Protein AF-A0A933VMI2-F1 (afdb_monomer)

pLDDT: mean 93.74, std 6.35, range [40.34, 98.75]

Radius of gyration: 18.26 Å; Cα contacts (8 Å, |Δi|>4): 506; chains: 1; bounding box: 46×48×47 Å

Foldseek 3Di:
DPPPDAACPPPDDDDALLFFFDDDQFRWDWDADPVVQKIKIFTAFPDDDRPDDDTDGDHWAMDGNPDPQAQIISWQQRGGPPAAAAELVCLVVLADDAAFEKEFQAALQAAFPPGPGGEHAVVNVVHDSPPGHTAFWFKAFQDDPVRLVPFPDDSSLSNVNVNRHPHTYGHTHHDDPGMDTHHDDQSVAVSVVGGRSVQVSLVVVVFDDDDPGGDDDNPPRDPCVPGMDTDPSCVNVVVD

Solvent-accessible surface area (backbone atoms only — not comparable to full-atom values): 13184 Å² total; per-residue (Å²): 128,83,92,70,80,53,80,55,68,91,63,89,75,92,71,64,63,54,63,62,53,45,78,72,91,55,13,39,36,72,47,76,39,77,90,81,43,37,32,37,22,33,20,40,50,76,43,75,52,71,88,59,75,78,70,41,56,76,43,25,19,47,23,44,76,88,56,91,29,50,71,12,39,41,37,32,11,15,39,27,78,71,46,31,45,45,50,45,70,32,41,74,68,40,49,49,97,52,40,33,24,24,31,25,53,40,21,35,63,39,58,36,54,84,23,79,34,47,52,49,29,20,58,82,72,77,39,79,31,87,85,36,58,33,19,16,37,38,35,30,36,72,56,54,74,68,57,57,67,67,51,96,62,58,58,43,58,44,14,53,54,48,15,26,36,75,58,12,26,31,32,35,39,47,40,73,92,54,66,47,70,46,55,64,61,48,54,80,25,47,44,74,79,36,77,30,55,53,57,53,47,32,55,74,71,66,39,54,71,54,95,95,43,68,50,81,81,70,78,65,97,56,64,56,89,80,30,54,43,77,53,63,60,42,57,71,61,69,78,98

Nearest PDB structures (foldseek):
  8gla-assembly1_A  TM=4.640E-01  e=7.660E+00  Homo sapiens
  2io4-assembly1_B  TM=4.007E-01  e=7.660E+00  Saccharolobus solfataricus P2
  6e8d-assembly2_B  TM=3.414E-01  e=7.660E+00  Bacillus subtilis
  9fi8-assembly1_HK  TM=3.112E-01  e=9.235E+00  Toxoplasma gondii

Sequence (240 aa):
MPWGRCEIEGLKVRIPSAARAAGAGDNHLTVVDQASGWEYDLWAVQDKPPGGGSLRFAWGGRTRIDGDGLGSGATAAGFGGLAGIIRAPELAAGRIEHALFLVAPCDSGRRVHPASGSGRPCSALGLPADDAPPMGARLQLDLSHAELAALDVPQWKRAILTAMAKYGMYLGDTGGETWGVQAESGLTYTSFGVEDQLAAFARWAGAPAWEDHYVLGLRDGVDWARRLRVVDPCVTAGTC

Structure (mmCIF, N/CA/C/O backbone):
data_AF-A0A933VMI2-F1
#
_entry.id   AF-A0A933VMI2-F1
#
loop_
_atom_site.group_PDB
_atom_site.id
_atom_site.type_symbol
_atom_site.label_atom_id
_atom_site.label_alt_id
_atom_site.label_comp_id
_atom_site.label_asym_id
_atom_site.label_entity_id
_atom_site.label_seq_id
_atom_site.pdbx_PDB_ins_code
_atom_site.Cartn_x
_atom_site.Cartn_y
_atom_site.Cartn_z
_atom_site.occupancy
_atom_site.B_iso_or_equiv
_atom_site.auth_seq_id
_atom_site.auth_comp_id
_atom_site.auth_asym_id
_atom_site.auth_atom_id
_atom_site.pdbx_PDB_model_num
ATOM 1 N N . MET A 1 1 ? 5.154 22.901 11.002 1.00 40.34 1 MET A N 1
ATOM 2 C CA . MET A 1 1 ? 3.875 23.648 10.959 1.00 40.34 1 MET A CA 1
ATOM 3 C C . MET A 1 1 ? 2.800 22.742 11.540 1.00 40.34 1 MET A C 1
ATOM 5 O O . MET A 1 1 ? 2.938 21.540 11.343 1.00 40.34 1 MET A O 1
ATOM 9 N N . PRO A 1 2 ? 1.787 23.235 12.274 1.00 58.72 2 PRO A N 1
ATOM 10 C CA . PRO A 1 2 ? 0.673 22.377 12.661 1.00 58.72 2 PRO A CA 1
ATOM 11 C C . PRO A 1 2 ? -0.040 21.933 11.380 1.00 58.72 2 PRO A C 1
ATOM 13 O O . PRO A 1 2 ? -0.295 22.767 10.515 1.00 58.72 2 PRO A O 1
ATOM 16 N N . TRP A 1 3 ? -0.351 20.646 11.258 1.00 65.19 3 TRP A N 1
ATOM 17 C CA . TRP A 1 3 ? -0.957 20.018 10.075 1.00 65.19 3 TRP A CA 1
ATOM 18 C C . TRP A 1 3 ? -2.408 20.473 9.801 1.00 65.19 3 TRP A C 1
ATOM 20 O O . TRP A 1 3 ? -3.082 19.943 8.926 1.00 65.19 3 TRP A O 1
ATOM 30 N N . GLY A 1 4 ? -2.889 21.495 10.514 1.00 77.88 4 GLY A N 1
ATOM 31 C CA . GLY A 1 4 ? -4.270 21.961 10.488 1.00 77.88 4 GLY A CA 1
ATOM 32 C C . GLY A 1 4 ? -5.161 21.155 11.429 1.00 77.88 4 GLY A C 1
ATOM 33 O O . GLY A 1 4 ? -4.683 20.513 12.363 1.00 77.88 4 GLY A O 1
ATOM 34 N N . ARG A 1 5 ? -6.471 21.208 11.182 1.00 84.12 5 ARG A N 1
ATOM 35 C CA . ARG A 1 5 ? -7.456 20.347 11.843 1.00 84.12 5 ARG A CA 1
ATOM 36 C C . ARG A 1 5 ? -7.561 19.037 11.064 1.00 84.12 5 ARG A C 1
ATOM 38 O O . ARG A 1 5 ? -7.702 19.081 9.844 1.00 84.12 5 ARG A O 1
ATOM 45 N N . CYS A 1 6 ? -7.528 17.902 11.755 1.00 90.25 6 CYS A N 1
ATOM 46 C CA . CYS A 1 6 ? -7.726 16.605 11.115 1.00 90.25 6 CYS A CA 1
ATOM 47 C C . CYS A 1 6 ? -9.170 16.494 10.589 1.00 90.25 6 CYS A C 1
ATOM 49 O O . CYS A 1 6 ? -10.122 16.834 11.294 1.00 90.25 6 CYS A O 1
ATOM 51 N N . GLU A 1 7 ? -9.340 16.020 9.350 1.00 91.50 7 GLU A N 1
ATOM 52 C CA . GLU A 1 7 ? -10.640 15.944 8.658 1.00 91.50 7 GLU A CA 1
ATOM 53 C C . GLU A 1 7 ? -11.690 15.162 9.463 1.00 91.50 7 GLU A C 1
ATOM 55 O O . GLU A 1 7 ? -12.865 15.529 9.510 1.00 91.50 7 GLU A O 1
ATOM 60 N N . ILE A 1 8 ? -11.250 14.095 10.131 1.00 94.19 8 ILE A N 1
ATOM 61 C CA . ILE A 1 8 ? -12.119 13.182 10.874 1.00 94.19 8 ILE A CA 1
ATOM 62 C C . ILE A 1 8 ? -12.243 13.544 12.364 1.00 94.19 8 ILE A C 1
ATOM 64 O O . ILE A 1 8 ? -12.916 12.842 13.123 1.00 94.19 8 ILE A O 1
ATOM 68 N N . GLU A 1 9 ? -11.645 14.656 12.802 1.00 93.62 9 GLU A N 1
ATOM 69 C CA . GLU A 1 9 ? -11.716 15.114 14.189 1.00 93.62 9 GLU A CA 1
ATOM 70 C C . GLU A 1 9 ? -13.141 15.535 14.580 1.00 93.62 9 GLU A C 1
ATOM 72 O O . GLU A 1 9 ? -13.742 16.446 14.000 1.00 93.62 9 GLU A O 1
ATOM 77 N N . GLY A 1 10 ? -13.667 14.900 15.631 1.00 93.62 10 GLY A N 1
ATOM 78 C CA . GLY A 1 10 ? -15.015 15.142 16.151 1.00 93.62 10 GLY A CA 1
ATOM 79 C C . GLY A 1 10 ? -16.109 14.307 15.478 1.00 93.62 10 GLY A C 1
ATOM 80 O O . GLY A 1 10 ? -17.271 14.400 15.879 1.00 93.62 10 GLY A O 1
ATOM 81 N N . LEU A 1 11 ? -15.766 13.471 14.492 1.00 95.06 11 LEU A N 1
ATOM 82 C CA . LEU A 1 11 ? -16.713 12.519 13.917 1.00 95.06 11 LEU A CA 1
ATOM 83 C C . LEU A 1 11 ? -17.023 11.380 14.895 1.00 95.06 11 LEU A C 1
ATOM 85 O O . LEU A 1 11 ? -16.196 10.969 15.709 1.00 95.06 11 LEU A O 1
ATOM 89 N N . LYS A 1 12 ? -18.232 10.828 14.772 1.00 94.19 12 LYS A N 1
ATOM 90 C CA . LYS A 1 12 ? -18.612 9.572 15.422 1.00 94.19 12 LYS A CA 1
ATOM 91 C C . LYS A 1 12 ? -18.480 8.444 14.409 1.00 94.19 12 LYS A C 1
ATOM 93 O O . LYS A 1 12 ? -19.175 8.454 13.397 1.00 94.19 12 LYS A O 1
ATOM 98 N N . VAL A 1 13 ? -17.617 7.477 14.701 1.00 93.06 13 VAL A N 1
ATOM 99 C CA . VAL A 1 13 ? -17.353 6.316 13.840 1.00 93.06 13 VAL A CA 1
ATOM 100 C C . VAL A 1 13 ? -17.706 5.041 14.597 1.00 93.06 13 VAL A C 1
ATOM 102 O O . VAL A 1 13 ? -17.431 4.917 15.792 1.00 93.06 13 VAL A O 1
ATOM 105 N N . ARG A 1 14 ? -18.338 4.085 13.911 1.00 92.38 14 ARG A N 1
ATOM 106 C CA . ARG A 1 14 ? -18.664 2.774 14.481 1.00 92.38 14 ARG A CA 1
ATOM 107 C C . ARG A 1 14 ? -17.469 1.848 14.312 1.00 92.38 14 ARG A C 1
ATOM 109 O O . ARG A 1 14 ? -17.269 1.285 13.245 1.00 92.38 14 ARG A O 1
ATOM 116 N N . ILE A 1 15 ? -16.686 1.701 15.375 1.00 93.56 15 ILE A N 1
ATOM 117 C CA . ILE A 1 15 ? -15.513 0.826 15.388 1.00 93.56 15 ILE A CA 1
ATOM 118 C C . ILE A 1 15 ? -15.820 -0.392 16.263 1.00 93.56 15 ILE A C 1
ATOM 120 O O . ILE A 1 15 ? -16.188 -0.212 17.427 1.00 93.56 15 ILE A O 1
ATOM 124 N N . PRO A 1 16 ? -15.653 -1.628 15.762 1.00 92.44 16 PRO A N 1
ATOM 125 C CA . PRO A 1 16 ? -15.796 -2.812 16.595 1.00 92.44 16 PRO A CA 1
ATOM 126 C C . PRO A 1 16 ? -14.865 -2.771 17.819 1.00 92.44 16 PRO A C 1
ATOM 128 O O . PRO A 1 16 ? -13.683 -2.426 17.720 1.00 92.44 16 PRO A O 1
ATOM 131 N N . SER A 1 17 ? -15.373 -3.167 18.991 1.00 93.00 17 SER A N 1
ATOM 132 C CA . SER A 1 17 ? -14.579 -3.205 20.234 1.00 93.00 17 SER A CA 1
ATOM 133 C C . SER A 1 17 ? -13.318 -4.062 20.092 1.00 93.00 17 SER A C 1
ATOM 135 O O . SER A 1 17 ? -12.261 -3.693 20.609 1.00 93.00 17 SER A O 1
ATOM 137 N N . ALA A 1 18 ? -13.439 -5.162 19.349 1.00 94.19 18 ALA A N 1
ATOM 138 C CA . ALA A 1 18 ? -12.382 -6.126 19.087 1.00 94.19 18 ALA A CA 1
ATOM 139 C C . ALA A 1 18 ? -11.266 -5.581 18.184 1.00 94.19 18 ALA A C 1
ATOM 141 O O . ALA A 1 18 ? -10.126 -5.985 18.370 1.00 94.19 18 ALA A O 1
ATOM 142 N N . ALA A 1 19 ? -11.558 -4.616 17.298 1.00 94.12 19 ALA A N 1
ATOM 143 C CA . ALA A 1 19 ? -10.565 -4.046 16.388 1.00 94.12 19 ALA A CA 1
ATOM 144 C C . ALA A 1 19 ? -9.322 -3.565 17.155 1.00 94.12 19 ALA A C 1
ATOM 146 O O . ALA A 1 19 ? -9.420 -3.055 18.281 1.00 94.12 19 ALA A O 1
ATOM 147 N N . ARG A 1 20 ? -8.149 -3.712 16.549 1.00 93.75 20 ARG A N 1
ATOM 148 C CA . ARG A 1 20 ? -6.865 -3.294 17.116 1.00 93.75 20 ARG A CA 1
ATOM 149 C C . ARG A 1 20 ? -6.099 -2.505 16.070 1.00 93.75 20 ARG A C 1
ATOM 151 O O . ARG A 1 20 ? -6.127 -2.868 14.900 1.00 93.75 20 ARG A O 1
ATOM 158 N N . ALA A 1 21 ? -5.447 -1.434 16.511 1.00 94.19 21 ALA A N 1
ATOM 159 C CA . ALA A 1 21 ? -4.436 -0.785 15.696 1.00 94.19 21 ALA A CA 1
ATOM 160 C C . ALA A 1 21 ? -3.261 -1.751 15.479 1.00 94.19 21 ALA A C 1
ATOM 162 O O . ALA A 1 21 ? -3.033 -2.639 16.307 1.00 94.19 21 ALA A O 1
ATOM 163 N N . ALA A 1 22 ? -2.551 -1.579 14.368 1.00 89.69 22 ALA A N 1
ATOM 164 C CA . ALA A 1 22 ? -1.333 -2.306 14.058 1.00 89.69 22 ALA A CA 1
ATOM 165 C C . ALA A 1 22 ? -0.338 -2.223 15.223 1.00 89.69 22 ALA A C 1
ATOM 167 O O . ALA A 1 22 ? -0.269 -1.213 15.919 1.00 89.69 22 ALA A O 1
ATOM 168 N N . GLY A 1 23 ? 0.423 -3.295 15.439 1.00 77.25 23 GLY A N 1
ATOM 169 C CA . GLY A 1 23 ? 1.548 -3.265 16.370 1.00 77.25 23 GLY A CA 1
ATOM 170 C C . GLY A 1 23 ? 2.714 -2.429 15.829 1.00 77.25 23 GLY A C 1
ATOM 171 O O . GLY A 1 23 ? 2.692 -1.981 14.684 1.00 77.25 23 GLY A O 1
ATOM 172 N N . ALA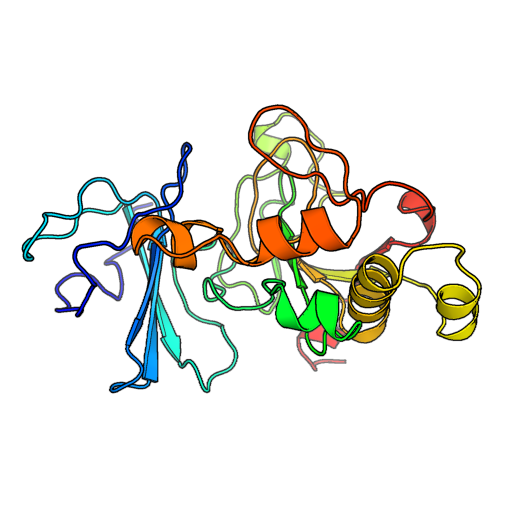 A 1 24 ? 3.760 -2.280 16.645 1.00 66.56 24 ALA A N 1
ATOM 173 C CA . ALA A 1 24 ? 4.918 -1.419 16.377 1.00 66.56 24 ALA A CA 1
ATOM 174 C C . ALA A 1 24 ? 4.568 0.087 16.295 1.00 66.56 24 ALA A C 1
ATOM 176 O O . ALA A 1 24 ? 3.462 0.506 16.622 1.00 66.56 24 ALA A O 1
ATOM 177 N N . GLY A 1 25 ? 5.557 0.930 15.983 1.00 69.81 25 GLY A N 1
ATOM 178 C CA . GLY A 1 25 ? 5.519 2.375 16.256 1.00 69.81 25 GLY A CA 1
ATOM 179 C C . GLY A 1 25 ? 4.356 3.163 15.634 1.00 69.81 25 GLY A C 1
ATOM 180 O O . GLY A 1 25 ? 3.872 4.100 16.270 1.00 69.81 25 GLY A O 1
ATOM 181 N N . ASP A 1 26 ? 3.867 2.778 14.452 1.00 84.00 26 ASP A N 1
ATOM 182 C CA . ASP A 1 26 ? 2.931 3.618 13.685 1.00 84.00 26 ASP A CA 1
ATOM 183 C C . ASP A 1 26 ? 1.457 3.435 14.056 1.00 84.00 26 ASP A C 1
ATOM 185 O O . ASP A 1 26 ? 0.645 4.300 13.737 1.00 8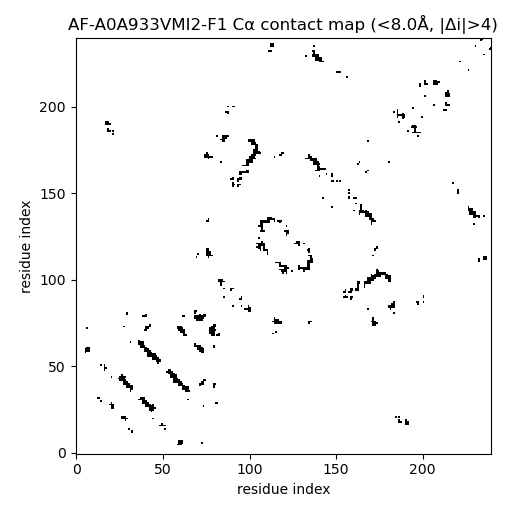4.00 26 ASP A O 1
ATOM 189 N N . ASN A 1 27 ? 1.095 2.350 14.754 1.00 93.19 27 ASN A N 1
ATOM 190 C CA . ASN A 1 27 ? -0.252 2.096 15.285 1.00 93.19 27 ASN A CA 1
ATOM 191 C C . ASN A 1 27 ? -1.399 2.480 14.327 1.00 93.19 27 ASN A C 1
ATOM 193 O O . ASN A 1 27 ? -2.359 3.149 14.725 1.00 93.19 27 ASN A O 1
ATOM 197 N N . HIS A 1 28 ? -1.291 2.084 13.056 1.00 94.88 28 HIS A N 1
ATOM 198 C CA . HIS A 1 28 ? -2.325 2.349 12.060 1.00 94.88 28 HIS A CA 1
ATOM 199 C C . HIS A 1 28 ? -3.615 1.591 12.364 1.00 94.88 28 HIS A C 1
ATOM 201 O O . HIS A 1 28 ? -3.582 0.436 12.785 1.00 94.88 28 HIS A O 1
ATOM 207 N N . LEU A 1 29 ? -4.764 2.205 12.097 1.00 96.56 29 LEU A N 1
ATOM 208 C CA . LEU A 1 29 ? -6.056 1.526 12.134 1.00 96.56 29 LEU A CA 1
ATOM 209 C C . LEU A 1 29 ? -6.911 1.988 10.959 1.00 96.56 29 LEU A C 1
ATOM 211 O O . LEU A 1 29 ? -7.206 3.174 10.845 1.00 96.56 29 LEU A O 1
ATOM 215 N N . THR A 1 30 ? -7.359 1.035 10.149 1.00 96.81 30 THR A N 1
ATOM 216 C CA . THR A 1 30 ? -8.342 1.261 9.088 1.00 96.81 30 THR A CA 1
ATOM 217 C C . THR A 1 30 ? -9.686 0.680 9.513 1.00 96.81 30 THR A C 1
ATOM 219 O O . THR A 1 30 ? -9.761 -0.438 10.028 1.00 96.81 30 THR A O 1
ATOM 222 N N . VAL A 1 31 ? -10.763 1.442 9.331 1.00 96.56 31 VAL A N 1
ATOM 223 C CA . VAL A 1 31 ? -12.133 1.036 9.664 1.00 96.56 31 VAL A CA 1
ATOM 224 C C . VAL A 1 31 ? -13.028 1.265 8.461 1.00 96.56 31 VAL A C 1
ATOM 226 O O . VAL A 1 31 ? -13.219 2.399 8.036 1.00 96.56 31 VAL A O 1
ATOM 229 N N . VAL A 1 32 ? -13.650 0.197 7.967 1.00 96.56 32 VAL A N 1
ATOM 230 C CA . VAL A 1 32 ? -14.659 0.282 6.908 1.00 96.56 32 VAL A CA 1
ATOM 231 C C . VAL A 1 32 ? -16.056 0.302 7.517 1.00 96.56 32 VAL A C 1
ATOM 233 O O . VAL A 1 32 ? -16.499 -0.678 8.118 1.00 96.56 32 VAL A O 1
ATOM 236 N N . ASP A 1 33 ? -16.785 1.396 7.312 1.00 95.88 33 ASP A N 1
ATOM 237 C CA . ASP A 1 33 ? -18.224 1.456 7.551 1.00 95.88 33 ASP A CA 1
ATOM 238 C C . ASP A 1 33 ? -18.972 1.165 6.247 1.00 95.88 33 ASP A C 1
ATOM 240 O O . ASP A 1 33 ? -19.282 2.058 5.458 1.00 95.88 33 ASP A O 1
ATOM 244 N N . GLN A 1 34 ? -19.298 -0.110 6.039 1.00 93.81 34 GLN A N 1
ATOM 245 C CA . GLN A 1 34 ? -19.992 -0.578 4.836 1.00 93.81 34 GLN A CA 1
ATOM 246 C C . GLN A 1 34 ? -21.369 0.068 4.637 1.00 93.81 34 GLN A C 1
ATOM 248 O O . GLN A 1 34 ? -21.816 0.209 3.504 1.00 93.81 34 GLN A O 1
ATOM 253 N N . ALA A 1 35 ? -22.049 0.476 5.714 1.00 94.62 35 ALA A N 1
ATOM 254 C CA . ALA A 1 35 ? -23.381 1.061 5.596 1.00 94.62 35 ALA A CA 1
ATOM 255 C C . ALA A 1 35 ? -23.331 2.509 5.098 1.00 94.62 35 ALA A C 1
ATOM 257 O O . ALA A 1 35 ? -24.268 2.966 4.450 1.00 94.62 35 ALA A O 1
ATOM 258 N N . SER A 1 36 ? -22.258 3.238 5.417 1.00 94.56 36 SER A N 1
ATOM 259 C CA . SER A 1 36 ? -22.056 4.602 4.925 1.00 94.56 36 SER A CA 1
ATOM 260 C C . SER A 1 36 ? -21.140 4.668 3.700 1.00 94.56 36 SER A C 1
ATOM 262 O O . SER A 1 36 ? -21.143 5.686 3.011 1.00 94.56 36 SER A O 1
ATOM 264 N N . GLY A 1 37 ? -20.403 3.598 3.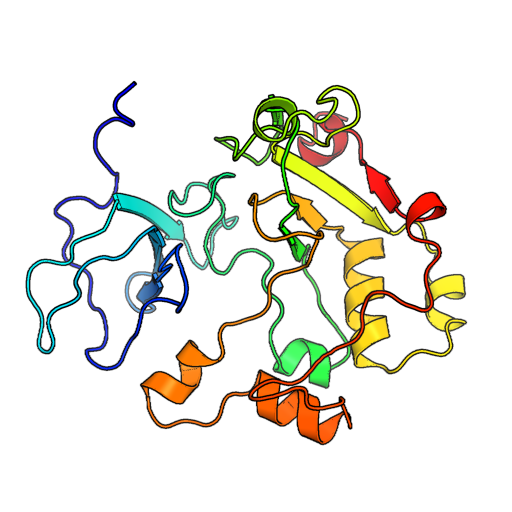390 1.00 96.25 37 GLY A N 1
ATOM 265 C CA . GLY A 1 37 ? -19.464 3.503 2.268 1.00 96.25 37 GLY A CA 1
ATOM 266 C C . GLY A 1 37 ? -18.144 4.244 2.500 1.00 96.25 37 GLY A C 1
ATOM 267 O O . GLY A 1 37 ? -17.488 4.643 1.540 1.00 96.25 37 GLY A O 1
ATOM 268 N N . TRP A 1 38 ? -17.782 4.483 3.760 1.00 97.12 38 TRP A N 1
ATOM 269 C CA . TRP A 1 38 ? -16.552 5.183 4.131 1.00 97.12 38 TRP A CA 1
ATOM 270 C C . TRP A 1 38 ? -15.520 4.227 4.715 1.00 97.12 38 TRP A C 1
ATOM 272 O O . TRP A 1 38 ? -15.834 3.390 5.561 1.00 97.12 38 TRP A O 1
ATOM 282 N N . GLU A 1 39 ? -14.281 4.420 4.299 1.00 97.38 39 GLU A N 1
ATOM 283 C CA . GLU A 1 39 ? -13.080 3.924 4.952 1.00 97.38 39 GLU A CA 1
ATOM 284 C C . GLU A 1 39 ? -12.473 5.064 5.763 1.00 97.38 39 GLU A C 1
ATOM 286 O O . GLU A 1 39 ? -12.309 6.167 5.249 1.00 97.38 39 GLU A O 1
ATOM 291 N N . TYR A 1 40 ? -12.178 4.813 7.033 1.00 97.75 40 TYR A N 1
ATOM 292 C CA . TYR A 1 40 ? -11.510 5.747 7.930 1.00 97.75 40 TYR A CA 1
ATOM 293 C C . TYR A 1 40 ? -10.127 5.206 8.241 1.00 97.75 40 TYR A C 1
ATOM 295 O O . TYR A 1 40 ? -10.023 4.091 8.752 1.00 97.75 40 TYR A O 1
ATOM 303 N N . ASP A 1 41 ? -9.097 6.013 8.017 1.00 97.25 41 ASP A N 1
ATOM 304 C CA . ASP A 1 41 ? -7.719 5.635 8.297 1.00 97.25 41 ASP A CA 1
ATOM 305 C C . ASP A 1 41 ? -7.135 6.532 9.374 1.00 97.25 41 ASP A C 1
ATOM 307 O O . ASP A 1 41 ? -7.240 7.761 9.329 1.00 97.25 41 ASP A O 1
ATOM 311 N N . LEU A 1 42 ? -6.492 5.898 10.345 1.00 96.25 42 LEU A N 1
ATOM 312 C CA . LEU A 1 42 ? -5.930 6.532 11.525 1.00 96.25 42 LEU A CA 1
ATOM 313 C C . LEU A 1 42 ? -4.446 6.183 11.607 1.00 96.25 42 LEU A C 1
ATOM 315 O O . LEU A 1 42 ? -4.082 5.018 11.448 1.00 96.25 42 LEU A O 1
ATOM 319 N N . TRP A 1 43 ? -3.610 7.172 11.900 1.00 95.00 43 TRP A N 1
ATOM 320 C CA . TRP A 1 43 ? -2.185 7.015 12.176 1.00 95.00 43 TRP A CA 1
ATOM 321 C C . TRP A 1 43 ? -1.873 7.339 13.639 1.00 95.00 43 TRP A C 1
ATOM 323 O O . TRP A 1 43 ? -2.445 8.263 14.234 1.00 95.00 43 TRP A O 1
ATOM 333 N N . ALA A 1 44 ? -0.946 6.567 14.208 1.00 94.56 44 ALA A N 1
ATOM 334 C CA . ALA A 1 44 ? -0.497 6.637 15.590 1.00 94.56 44 ALA A CA 1
ATOM 335 C C . ALA A 1 44 ? -1.669 6.643 16.582 1.00 94.56 44 ALA A C 1
ATOM 337 O O . ALA A 1 44 ? -1.812 7.558 17.398 1.00 94.56 44 ALA A O 1
ATOM 338 N N . VAL A 1 45 ? -2.536 5.626 16.493 1.00 95.44 45 VAL A N 1
ATOM 339 C CA . VAL A 1 45 ? -3.613 5.414 17.467 1.00 95.44 45 VAL A CA 1
ATOM 340 C C . VAL A 1 45 ? -3.003 5.170 18.846 1.00 95.44 45 VAL A C 1
ATOM 342 O O . VAL A 1 45 ? -2.273 4.208 19.059 1.00 95.44 45 VAL A O 1
ATOM 345 N N . GLN A 1 46 ? -3.329 6.050 19.787 1.00 93.44 46 GLN A N 1
ATOM 346 C CA . GLN A 1 46 ? -2.842 6.021 21.166 1.00 93.44 46 GLN A CA 1
ATOM 347 C C . GLN A 1 46 ? -3.826 5.282 22.069 1.00 93.44 46 GLN A C 1
ATOM 349 O O . GLN A 1 46 ? -3.424 4.467 22.892 1.00 93.44 46 GLN A O 1
ATOM 354 N N . ASP A 1 47 ? -5.128 5.534 21.888 1.00 91.62 47 ASP A N 1
ATOM 355 C CA . ASP A 1 47 ? -6.169 4.930 22.715 1.00 91.62 47 ASP A CA 1
ATOM 356 C C . ASP A 1 47 ? -7.440 4.669 21.929 1.00 91.62 47 ASP A C 1
ATOM 358 O O . ASP A 1 47 ? -7.978 5.561 21.270 1.00 91.62 47 ASP A O 1
ATOM 362 N N . LYS A 1 48 ? -7.975 3.458 22.104 1.00 93.25 48 LYS A N 1
ATOM 363 C CA . LYS A 1 48 ? -9.303 3.059 21.641 1.00 93.25 48 LYS A CA 1
ATOM 364 C C . LYS A 1 48 ? -10.063 2.352 22.773 1.00 93.25 48 LYS A C 1
ATOM 366 O O . LYS A 1 48 ? -9.865 1.147 22.965 1.00 93.25 48 LYS A O 1
ATOM 371 N N . PRO A 1 49 ? -10.933 3.058 23.516 1.00 89.69 49 PRO A N 1
ATOM 372 C CA . PRO A 1 49 ? -11.622 2.480 24.666 1.00 89.69 49 PRO A CA 1
ATOM 373 C C . PRO A 1 49 ? -12.572 1.337 24.255 1.00 89.69 49 PRO A C 1
ATOM 375 O O . PRO A 1 49 ? -13.311 1.466 23.270 1.00 89.69 49 PRO A O 1
ATOM 378 N N . PRO A 1 50 ? -12.576 0.203 24.983 1.00 85.94 50 PRO A N 1
ATOM 379 C CA . PRO A 1 50 ? -13.538 -0.869 24.748 1.00 85.94 50 PRO A CA 1
ATOM 380 C C . PRO A 1 50 ? -14.956 -0.390 25.086 1.00 85.94 50 PRO A C 1
ATOM 382 O O . PRO A 1 50 ? -15.158 0.306 26.074 1.00 85.94 50 PRO A O 1
ATOM 385 N N . GLY A 1 51 ? -15.947 -0.763 24.271 1.00 86.38 51 GLY A N 1
ATOM 386 C CA . GLY A 1 51 ? -17.336 -0.328 24.478 1.00 86.38 51 GLY A CA 1
ATOM 387 C C . GLY A 1 51 ? -17.642 1.103 24.012 1.00 86.38 51 GLY A C 1
ATOM 388 O O . GLY A 1 51 ? -18.779 1.547 24.149 1.00 86.38 51 GLY A O 1
ATOM 389 N N . GLY A 1 52 ? -16.669 1.795 23.409 1.00 89.25 52 GLY A N 1
ATOM 390 C CA . GLY A 1 52 ? -16.827 3.141 22.855 1.00 89.25 52 GLY A CA 1
ATOM 391 C C . GLY A 1 52 ? -16.293 4.247 23.768 1.00 89.25 52 GLY A C 1
ATOM 392 O O . GLY A 1 52 ? -15.969 4.027 24.931 1.00 89.25 52 GLY A O 1
ATOM 393 N N . GLY A 1 53 ? -16.157 5.452 23.212 1.00 93.31 53 GLY A N 1
ATOM 394 C CA . GLY A 1 53 ? -15.592 6.618 23.893 1.00 93.31 53 GLY A CA 1
ATOM 395 C C . GLY A 1 53 ? -14.738 7.464 22.951 1.00 93.31 53 GLY A C 1
ATOM 396 O O . GLY A 1 53 ? -14.884 7.379 21.731 1.00 93.31 53 GLY A O 1
ATOM 397 N N . SER A 1 54 ? -13.848 8.278 23.519 1.00 94.50 54 SER A N 1
ATOM 398 C CA . SER A 1 54 ? -12.924 9.113 22.747 1.00 94.50 54 SER A CA 1
ATOM 399 C C . SER A 1 54 ? -11.762 8.284 22.198 1.00 94.50 54 SER A C 1
ATOM 401 O O . SER A 1 54 ? -10.976 7.730 22.964 1.00 94.50 54 SER A O 1
ATOM 403 N N . LEU A 1 55 ? -11.653 8.223 20.872 1.00 94.25 55 LEU A N 1
ATOM 404 C CA . LEU A 1 55 ? -10.513 7.659 20.152 1.00 94.25 55 LEU A CA 1
ATOM 405 C C . LEU A 1 55 ? -9.403 8.717 20.069 1.00 94.25 55 LEU A C 1
ATOM 407 O O . LEU A 1 55 ? -9.657 9.815 19.574 1.00 94.25 55 LEU A O 1
ATOM 411 N N . ARG A 1 56 ? -8.192 8.403 20.546 1.00 95.00 56 ARG A N 1
ATOM 412 C CA . ARG A 1 56 ? -7.017 9.285 20.439 1.00 95.00 56 ARG A CA 1
ATOM 413 C C . ARG A 1 56 ? -6.036 8.745 19.408 1.00 95.00 56 ARG A C 1
ATOM 415 O O . ARG A 1 56 ? -5.686 7.568 19.450 1.00 95.00 56 ARG A O 1
ATOM 422 N N . PHE A 1 57 ? -5.603 9.606 18.499 1.00 94.81 57 PHE A N 1
ATOM 423 C CA . PHE A 1 57 ? -4.680 9.305 17.406 1.00 94.81 57 PHE A CA 1
ATOM 424 C C . PHE A 1 57 ? -3.974 10.596 16.968 1.00 94.81 57 PHE A C 1
ATOM 426 O O . PHE A 1 57 ? -4.436 11.685 17.316 1.00 94.81 57 PHE A O 1
ATOM 433 N N . ALA A 1 58 ? -2.857 10.498 16.242 1.00 93.94 58 ALA A N 1
ATOM 434 C CA . ALA A 1 58 ? -2.100 11.688 15.844 1.00 93.94 58 ALA A CA 1
ATOM 435 C C . ALA A 1 58 ? -2.677 12.366 14.598 1.00 93.94 58 ALA A C 1
ATOM 437 O O . ALA A 1 58 ? -2.780 13.591 14.563 1.00 93.94 58 ALA A O 1
ATOM 438 N N . TRP A 1 59 ? -3.042 11.584 13.579 1.00 94.62 59 TRP A N 1
ATOM 439 C CA . TRP A 1 59 ? -3.617 12.101 12.338 1.00 94.62 59 TRP A CA 1
ATOM 440 C C . TRP A 1 59 ? -4.453 11.043 11.614 1.00 94.62 59 TRP A C 1
ATOM 442 O O . TRP A 1 59 ? -4.397 9.861 11.946 1.00 94.62 59 TRP A O 1
ATOM 452 N N . GLY A 1 60 ? -5.252 11.456 10.638 1.00 95.06 60 GLY A N 1
ATOM 453 C CA . GLY A 1 60 ? -6.104 10.545 9.887 1.00 95.06 60 GLY A CA 1
ATOM 454 C C . GLY A 1 60 ? -6.967 11.258 8.860 1.00 95.06 60 GLY A C 1
ATOM 455 O O . GLY A 1 60 ? -6.946 12.487 8.746 1.00 95.06 60 GLY A O 1
ATOM 456 N N . GLY A 1 61 ? -7.733 10.470 8.122 1.00 95.81 61 GLY A N 1
ATOM 457 C CA . GLY A 1 61 ? -8.663 10.940 7.104 1.00 95.81 61 GLY A CA 1
ATOM 458 C C . GLY A 1 61 ? -9.659 9.849 6.752 1.00 95.81 61 GLY A C 1
ATOM 459 O O . GLY A 1 61 ? -9.747 8.823 7.433 1.00 95.81 61 GLY A O 1
ATOM 460 N N . ARG A 1 62 ? -10.436 10.081 5.700 1.00 96.81 62 ARG A N 1
ATOM 461 C CA . ARG A 1 62 ? -11.333 9.061 5.166 1.00 96.81 62 ARG A CA 1
ATOM 462 C C . ARG A 1 62 ? -11.430 9.144 3.657 1.00 96.81 62 ARG A C 1
ATOM 464 O O . ARG A 1 62 ? -11.336 10.217 3.073 1.00 96.81 62 ARG A O 1
ATOM 471 N N . THR A 1 63 ? -11.712 8.011 3.040 1.00 97.38 63 THR A N 1
ATOM 472 C CA . THR A 1 63 ? -11.998 7.936 1.610 1.00 97.38 63 THR A CA 1
ATOM 473 C C . THR A 1 63 ? -13.196 7.033 1.339 1.00 97.38 63 THR A C 1
ATOM 475 O O . THR A 1 63 ? -13.709 6.332 2.217 1.00 97.38 63 THR A O 1
ATOM 478 N N . ARG A 1 64 ? -13.715 7.124 0.121 1.00 97.31 64 ARG A N 1
ATOM 479 C CA . ARG A 1 64 ? -14.844 6.329 -0.350 1.00 97.31 64 ARG A CA 1
ATOM 480 C C . ARG A 1 64 ? -14.361 4.934 -0.725 1.00 97.31 64 ARG A C 1
ATOM 482 O O . ARG A 1 64 ? -13.431 4.813 -1.514 1.00 97.31 64 ARG A O 1
ATOM 489 N N . ILE A 1 65 ? -15.037 3.892 -0.237 1.00 95.88 65 ILE A N 1
ATOM 490 C CA . ILE A 1 65 ? -14.703 2.502 -0.616 1.00 95.88 65 ILE A CA 1
ATOM 491 C C . ILE A 1 65 ? -15.018 2.193 -2.085 1.00 95.88 65 ILE A C 1
ATOM 493 O O . ILE A 1 65 ? -14.517 1.226 -2.645 1.00 95.88 65 ILE A O 1
ATOM 497 N N . ASP A 1 66 ? -15.879 3.010 -2.690 1.00 95.06 66 ASP A N 1
ATOM 498 C CA . ASP A 1 66 ? -16.239 3.022 -4.105 1.00 95.06 66 ASP A CA 1
ATOM 499 C C . ASP A 1 66 ? -15.527 4.148 -4.884 1.00 95.06 66 ASP A C 1
ATOM 501 O O . ASP A 1 66 ? -15.908 4.459 -6.012 1.00 95.06 66 ASP A O 1
ATOM 505 N N . GLY A 1 67 ? -14.522 4.781 -4.268 1.00 94.50 67 GLY A N 1
ATOM 506 C CA . GLY A 1 67 ? -13.745 5.879 -4.836 1.00 94.50 67 GLY A CA 1
ATOM 507 C C . GLY A 1 67 ? -12.417 5.447 -5.458 1.00 94.50 67 GLY A C 1
ATOM 508 O O . GLY A 1 67 ? -12.179 4.279 -5.754 1.00 94.50 67 GLY A O 1
ATOM 509 N N . ASP A 1 68 ? -11.535 6.426 -5.644 1.00 93.25 68 ASP A N 1
ATOM 510 C CA . ASP A 1 68 ? -10.192 6.253 -6.210 1.00 93.25 68 ASP A CA 1
ATOM 511 C C . ASP A 1 68 ? -9.131 5.829 -5.176 1.00 93.25 68 ASP A C 1
ATOM 513 O O . ASP A 1 68 ? -7.976 5.598 -5.534 1.00 93.25 68 ASP A O 1
ATOM 517 N N . GLY A 1 69 ? -9.514 5.713 -3.900 1.00 95.25 69 GLY A N 1
ATOM 518 C CA . GLY A 1 69 ? -8.608 5.378 -2.803 1.00 95.25 69 GLY A CA 1
ATOM 519 C C . GLY A 1 69 ? -7.671 6.520 -2.404 1.00 95.25 69 GLY A C 1
ATOM 520 O O . GLY A 1 69 ? -6.675 6.273 -1.726 1.00 95.25 69 GLY A O 1
ATOM 521 N N . LEU A 1 70 ? -7.956 7.759 -2.814 1.00 95.38 70 LEU A N 1
ATOM 522 C CA . LEU A 1 70 ? -7.153 8.942 -2.504 1.00 95.38 70 LEU A CA 1
ATOM 523 C C . LEU A 1 70 ? -7.849 9.839 -1.474 1.00 95.38 70 LEU A C 1
ATOM 525 O O . LEU A 1 70 ? -9.025 9.668 -1.144 1.00 95.38 70 LEU A O 1
ATOM 529 N N . GLY A 1 71 ? -7.105 10.817 -0.957 1.00 89.88 71 GLY A N 1
ATOM 530 C CA . GLY A 1 71 ? -7.629 11.854 -0.066 1.00 89.88 71 GLY A CA 1
ATOM 531 C C . GLY A 1 71 ? -7.786 11.428 1.392 1.00 89.88 71 GLY A C 1
ATOM 532 O O . GLY A 1 71 ? -8.303 12.208 2.187 1.00 89.88 71 GLY A O 1
ATOM 533 N N . SER A 1 72 ? -7.312 10.233 1.758 1.00 91.88 72 SER A N 1
ATOM 534 C CA . SER A 1 72 ? -7.174 9.866 3.167 1.00 91.88 72 SER A CA 1
ATOM 535 C C . SER A 1 72 ? -5.973 10.588 3.794 1.00 91.88 72 SER A C 1
ATOM 537 O O . SER A 1 72 ? -5.212 11.283 3.119 1.00 91.88 72 SER A O 1
ATOM 539 N N . GLY A 1 73 ? -5.815 10.467 5.109 1.00 90.19 73 GLY A N 1
ATOM 540 C CA . GLY A 1 73 ? -4.823 11.229 5.870 1.00 90.19 73 GLY A CA 1
ATOM 541 C C . GLY A 1 73 ? -3.829 10.385 6.652 1.00 90.19 73 GLY A C 1
ATOM 542 O O . GLY A 1 73 ? -2.897 10.946 7.207 1.00 90.19 73 GLY A O 1
ATOM 543 N N . ALA A 1 74 ? -4.009 9.069 6.754 1.00 94.62 74 ALA A N 1
ATOM 544 C CA . ALA A 1 74 ? -3.133 8.278 7.616 1.00 94.62 74 ALA A CA 1
ATOM 545 C C . ALA A 1 74 ? -1.768 7.992 6.983 1.00 94.62 74 ALA A C 1
ATOM 547 O O . ALA A 1 74 ? -0.776 7.987 7.699 1.00 94.62 74 ALA A O 1
ATOM 548 N N . THR A 1 75 ? -1.716 7.754 5.673 1.00 96.25 75 THR A N 1
ATOM 549 C CA . THR A 1 75 ? -0.464 7.471 4.955 1.00 96.25 75 THR A CA 1
ATOM 550 C C . THR A 1 75 ? 0.220 8.761 4.519 1.00 96.25 75 THR A C 1
ATOM 552 O O . THR A 1 75 ? -0.444 9.771 4.265 1.00 96.25 75 THR A O 1
ATOM 555 N N . ALA A 1 76 ? 1.543 8.734 4.363 1.00 96.19 76 ALA A N 1
ATOM 556 C CA . ALA A 1 76 ? 2.294 9.917 3.938 1.00 96.19 76 ALA A CA 1
ATOM 557 C C . ALA A 1 76 ? 1.875 10.445 2.549 1.00 96.19 76 ALA A C 1
ATOM 559 O O . ALA A 1 76 ? 1.890 11.656 2.313 1.00 96.19 76 ALA A O 1
ATOM 560 N N . ALA A 1 77 ? 1.472 9.562 1.629 1.00 97.38 77 ALA A N 1
ATOM 561 C CA . ALA A 1 77 ? 0.945 9.951 0.321 1.00 97.38 77 ALA A CA 1
ATOM 562 C C . ALA A 1 77 ? -0.515 10.434 0.349 1.00 97.38 77 ALA A C 1
ATOM 564 O O . ALA A 1 77 ? -0.959 11.054 -0.619 1.00 97.38 77 ALA A O 1
ATOM 565 N N . GLY A 1 78 ? -1.265 10.164 1.420 1.00 96.75 78 GLY A N 1
ATOM 566 C CA . GLY A 1 78 ? -2.706 10.420 1.490 1.00 96.75 78 GLY A CA 1
ATOM 567 C C . GLY A 1 78 ? -3.561 9.395 0.733 1.00 96.75 78 GLY A C 1
ATOM 568 O O . GLY A 1 78 ? -4.665 9.707 0.281 1.00 96.75 78 GLY A O 1
ATOM 569 N N . PHE A 1 79 ? -3.049 8.178 0.560 1.00 97.94 79 PHE A N 1
ATOM 570 C CA . PHE A 1 79 ? -3.817 7.033 0.069 1.00 97.94 79 PHE A CA 1
ATOM 571 C C . PHE A 1 79 ? -4.632 6.421 1.214 1.00 97.94 79 PHE A C 1
ATOM 573 O O . PHE A 1 79 ? -4.212 6.478 2.375 1.00 97.94 79 PHE A O 1
ATOM 580 N N . GLY A 1 80 ? -5.782 5.831 0.885 1.00 97.69 80 GLY A N 1
ATOM 581 C CA . GLY A 1 80 ? -6.553 4.996 1.807 1.00 97.69 80 GLY A CA 1
ATOM 582 C C . GLY A 1 80 ? -5.743 3.785 2.270 1.00 97.69 80 GLY A C 1
ATOM 583 O O . GLY A 1 80 ? -4.887 3.291 1.534 1.00 97.69 80 GLY A O 1
ATOM 584 N N . GLY A 1 81 ? -6.002 3.300 3.481 1.00 96.00 81 GLY A N 1
ATOM 585 C CA . GLY A 1 81 ? -5.298 2.154 4.058 1.00 96.00 81 GLY A CA 1
ATOM 586 C C . GLY A 1 81 ? -5.551 0.832 3.327 1.00 96.00 81 GLY A C 1
ATOM 587 O O . GLY A 1 81 ? -4.733 -0.080 3.418 1.00 96.00 81 GLY A O 1
ATOM 588 N N . LEU A 1 82 ? -6.648 0.720 2.573 1.00 96.12 82 LEU A N 1
ATOM 589 C CA . LEU A 1 82 ? -6.942 -0.420 1.699 1.00 96.12 82 LEU A CA 1
ATOM 590 C C . LEU A 1 82 ? -6.436 -0.236 0.264 1.00 96.12 82 LEU A C 1
ATOM 592 O O . LEU A 1 82 ? -6.454 -1.187 -0.522 1.00 96.12 82 LEU A O 1
ATOM 596 N N . ALA A 1 83 ? -5.993 0.964 -0.113 1.00 97.12 83 ALA A N 1
ATOM 597 C CA . ALA A 1 83 ? -5.575 1.240 -1.478 1.00 97.12 83 ALA A CA 1
ATOM 598 C C . ALA A 1 83 ? -4.264 0.504 -1.795 1.00 97.12 83 ALA A C 1
ATOM 600 O O . ALA A 1 83 ? -3.196 0.846 -1.301 1.00 97.12 83 ALA A O 1
ATOM 601 N N . GLY A 1 84 ? -4.340 -0.512 -2.657 1.00 97.25 84 GLY A N 1
ATOM 602 C CA . GLY A 1 84 ? -3.168 -1.225 -3.164 1.00 97.25 84 GLY A CA 1
ATOM 603 C C . GLY A 1 84 ? -2.586 -2.299 -2.240 1.00 97.25 84 GLY A C 1
ATOM 604 O O . GLY A 1 84 ? -1.518 -2.831 -2.553 1.00 97.25 84 GLY A O 1
ATOM 605 N N . ILE A 1 85 ? -3.262 -2.652 -1.144 1.00 97.56 85 ILE A N 1
ATOM 606 C CA . ILE A 1 85 ? -2.842 -3.773 -0.293 1.00 97.56 85 ILE A CA 1
ATOM 607 C C . ILE A 1 85 ? -3.129 -5.118 -0.966 1.00 97.56 85 ILE A C 1
ATOM 609 O O . ILE A 1 85 ? -4.120 -5.279 -1.671 1.00 97.56 85 ILE A O 1
ATOM 613 N N . ILE A 1 86 ? -2.277 -6.105 -0.713 1.00 98.44 86 ILE A N 1
ATOM 614 C CA . ILE A 1 86 ? -2.440 -7.479 -1.199 1.00 98.44 86 ILE A CA 1
ATOM 615 C C . ILE A 1 86 ? -3.274 -8.292 -0.208 1.00 98.44 86 ILE A C 1
ATOM 617 O O . ILE A 1 86 ? -2.990 -8.292 0.992 1.00 98.44 86 ILE A O 1
ATOM 621 N N . ARG A 1 87 ? -4.246 -9.064 -0.698 1.00 97.50 87 ARG A N 1
ATOM 622 C CA . ARG A 1 87 ? -5.076 -9.952 0.129 1.00 97.50 87 ARG A CA 1
ATOM 623 C C . ARG A 1 87 ? -4.832 -11.425 -0.182 1.00 97.50 87 ARG A C 1
ATOM 625 O O . ARG A 1 87 ? -4.513 -11.814 -1.307 1.00 97.50 87 ARG A O 1
ATOM 632 N N . ALA A 1 88 ? -5.059 -12.280 0.814 1.00 97.00 88 ALA A N 1
ATOM 633 C CA . ALA A 1 88 ? -4.888 -13.728 0.672 1.00 97.00 88 ALA A CA 1
ATOM 634 C C . ALA A 1 88 ? -5.696 -14.351 -0.492 1.00 97.00 88 ALA A C 1
ATOM 636 O O . ALA A 1 88 ? -5.124 -15.164 -1.222 1.00 97.00 88 ALA A O 1
ATOM 637 N N . PRO A 1 89 ? -6.967 -13.964 -0.755 1.00 97.31 89 PRO A N 1
ATOM 638 C CA . PRO A 1 89 ? -7.719 -14.502 -1.890 1.00 97.31 89 PRO A CA 1
ATOM 639 C C . PRO A 1 89 ? -7.092 -14.196 -3.258 1.00 97.31 89 PRO A C 1
ATOM 641 O O . PRO A 1 89 ? -7.228 -14.996 -4.180 1.00 97.31 89 PRO A O 1
ATOM 644 N N . GLU A 1 90 ? -6.381 -13.075 -3.400 1.00 98.38 90 GLU A N 1
ATOM 645 C CA . GLU A 1 90 ? -5.722 -12.684 -4.655 1.00 98.38 90 GLU A CA 1
ATOM 646 C C . GLU A 1 90 ? -4.476 -13.538 -4.908 1.00 98.38 90 GLU A C 1
ATOM 648 O O . GLU A 1 90 ? -4.235 -13.998 -6.028 1.00 98.38 90 GLU A O 1
ATOM 653 N N . LEU A 1 91 ? -3.726 -13.836 -3.841 1.00 97.81 91 LEU A N 1
ATOM 654 C CA . LEU A 1 91 ? -2.599 -14.767 -3.892 1.00 97.81 91 LEU A CA 1
ATOM 655 C C . LEU A 1 91 ? -3.056 -16.197 -4.192 1.00 97.81 91 LEU A C 1
ATOM 657 O O . LEU A 1 91 ? -2.460 -16.856 -5.044 1.00 97.81 91 LEU A O 1
ATOM 661 N N . ALA A 1 92 ? -4.139 -16.651 -3.555 1.00 96.38 92 ALA A N 1
ATOM 662 C CA . ALA A 1 92 ? -4.727 -17.969 -3.794 1.00 96.38 92 ALA A CA 1
ATOM 663 C C . ALA A 1 92 ? -5.291 -18.109 -5.220 1.00 96.38 92 ALA A C 1
ATOM 665 O O . ALA A 1 92 ? -5.136 -19.153 -5.849 1.00 96.38 92 ALA A O 1
ATOM 666 N N . ALA A 1 93 ? -5.900 -17.050 -5.760 1.00 97.38 93 ALA A N 1
ATOM 667 C CA . ALA A 1 93 ? -6.370 -17.013 -7.143 1.00 97.38 93 ALA A CA 1
ATOM 668 C C . ALA A 1 93 ? -5.228 -16.865 -8.167 1.00 97.38 93 ALA A C 1
ATOM 670 O O . ALA A 1 93 ? -5.445 -17.044 -9.368 1.00 97.38 93 ALA A O 1
ATOM 671 N N . GLY A 1 94 ? -4.022 -16.507 -7.715 1.00 96.88 94 GLY A N 1
ATOM 672 C CA . GLY A 1 94 ? -2.877 -16.229 -8.574 1.00 96.88 94 GLY A CA 1
ATOM 673 C C . GLY A 1 94 ? -3.048 -14.977 -9.436 1.00 96.88 94 GLY A C 1
ATOM 674 O O . GLY A 1 94 ? -2.428 -14.886 -10.497 1.00 96.88 94 GLY A O 1
ATOM 675 N N . ARG A 1 95 ? -3.902 -14.031 -9.024 1.00 97.69 95 ARG A N 1
ATOM 676 C CA . ARG A 1 95 ? -4.202 -12.804 -9.775 1.00 97.69 95 ARG A CA 1
ATOM 677 C C . ARG A 1 95 ? -4.444 -11.639 -8.823 1.00 97.69 95 ARG A C 1
ATOM 679 O O . ARG A 1 95 ? -5.320 -11.715 -7.972 1.00 97.69 95 ARG A O 1
ATOM 686 N N . ILE A 1 96 ? -3.703 -10.555 -9.037 1.00 98.62 96 ILE A N 1
ATOM 687 C CA . ILE A 1 96 ? -3.901 -9.256 -8.391 1.00 98.62 96 ILE A CA 1
ATOM 688 C C . ILE A 1 96 ? -4.170 -8.246 -9.511 1.00 98.62 96 ILE A C 1
ATOM 690 O O . ILE A 1 96 ? -3.369 -8.125 -10.441 1.00 98.62 96 ILE A O 1
ATOM 694 N N . GLU A 1 97 ? -5.317 -7.569 -9.461 1.00 98.00 97 GLU A N 1
ATOM 695 C CA . GLU A 1 97 ? -5.835 -6.753 -10.574 1.00 98.00 97 GLU A CA 1
ATOM 696 C C . GLU A 1 97 ? -5.763 -5.240 -10.317 1.00 98.00 97 GLU A C 1
ATOM 698 O O . GLU A 1 97 ? -6.482 -4.460 -10.938 1.00 98.00 97 GLU A O 1
ATOM 703 N N . HIS A 1 98 ? -4.865 -4.822 -9.426 1.00 98.06 98 HIS A N 1
ATOM 704 C CA . HIS A 1 98 ? -4.644 -3.428 -9.057 1.00 98.06 98 HIS A CA 1
ATOM 705 C C . HIS A 1 98 ? -3.148 -3.111 -8.904 1.00 98.06 98 HIS A C 1
ATOM 707 O O . HIS A 1 98 ? -2.301 -4.007 -8.861 1.00 98.06 98 HIS A O 1
ATOM 713 N N . ALA A 1 99 ? -2.821 -1.817 -8.835 1.00 98.25 99 ALA A N 1
ATOM 714 C CA . ALA A 1 99 ? -1.482 -1.355 -8.472 1.00 98.25 99 ALA A CA 1
ATOM 715 C C . ALA A 1 99 ? -1.219 -1.594 -6.981 1.00 98.25 99 ALA A C 1
ATOM 717 O O . ALA A 1 99 ? -2.160 -1.618 -6.189 1.00 98.25 99 ALA A O 1
ATOM 718 N N . LEU A 1 100 ? 0.043 -1.774 -6.597 1.00 98.75 100 LEU A N 1
ATOM 719 C CA . LEU A 1 100 ? 0.401 -2.119 -5.218 1.00 98.75 100 LEU A CA 1
ATOM 720 C C . LEU A 1 100 ? 0.829 -0.891 -4.411 1.00 98.75 100 LEU A C 1
ATOM 722 O O . LEU A 1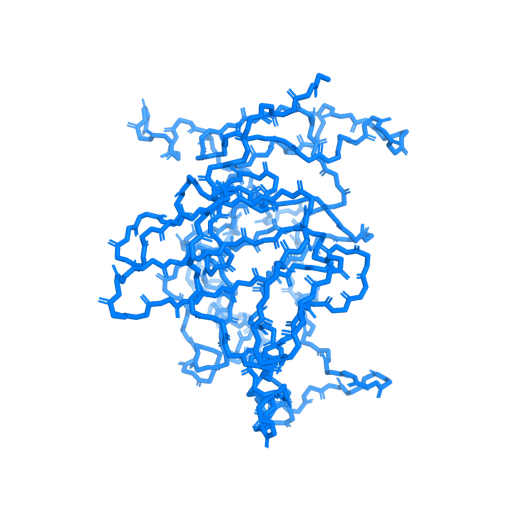 100 ? 1.445 0.030 -4.951 1.00 98.75 100 LEU A O 1
ATOM 726 N N . PHE A 1 101 ? 0.562 -0.909 -3.110 1.00 98.56 101 PHE A N 1
ATOM 727 C CA . PHE A 1 101 ? 1.099 0.070 -2.172 1.00 98.56 101 PHE A CA 1
ATOM 728 C C . PHE A 1 101 ? 2.564 -0.255 -1.880 1.00 98.56 101 PHE A C 1
ATOM 730 O O . PHE A 1 101 ? 2.866 -1.342 -1.384 1.00 98.56 101 PHE A O 1
ATOM 737 N N . LEU A 1 102 ? 3.472 0.672 -2.184 1.00 98.25 102 LEU A N 1
ATOM 738 C CA . LEU A 1 102 ? 4.904 0.561 -1.917 1.00 98.25 102 LEU A CA 1
ATOM 739 C C . LEU A 1 102 ? 5.276 1.391 -0.687 1.00 98.25 102 LEU A C 1
ATOM 741 O O . LEU A 1 102 ? 4.970 2.581 -0.613 1.00 98.25 102 LEU A O 1
ATOM 745 N N . VAL A 1 103 ? 6.016 0.773 0.227 1.00 97.12 103 VAL A N 1
ATOM 746 C CA . VAL A 1 103 ? 6.755 1.446 1.298 1.00 97.12 103 VAL A CA 1
ATOM 747 C C . VAL A 1 103 ? 8.239 1.395 0.951 1.00 97.12 103 VAL A C 1
ATOM 749 O O . VAL A 1 103 ? 8.729 0.357 0.505 1.00 97.12 103 VAL A O 1
ATOM 752 N N . ALA A 1 104 ? 8.965 2.491 1.159 1.00 96.44 104 ALA A N 1
ATOM 753 C CA . ALA A 1 104 ? 10.426 2.541 1.036 1.00 96.44 104 ALA A CA 1
ATOM 754 C C . ALA A 1 104 ? 11.062 3.158 2.295 1.00 96.44 104 ALA A C 1
ATOM 756 O O . ALA A 1 104 ? 10.380 3.866 3.021 1.00 96.44 104 ALA A O 1
ATOM 757 N N . PRO A 1 105 ? 12.362 2.979 2.579 1.00 95.69 105 PRO A N 1
ATOM 758 C CA . PRO A 1 105 ? 12.963 3.535 3.801 1.00 95.69 105 PRO A CA 1
ATOM 759 C C . PRO A 1 105 ? 12.869 5.066 3.909 1.00 95.69 105 PRO A C 1
ATOM 761 O O . PRO A 1 105 ? 12.819 5.620 5.015 1.00 95.69 105 PRO A O 1
ATOM 764 N N . CYS A 1 106 ? 12.870 5.740 2.759 1.00 96.69 106 CYS A N 1
ATOM 765 C CA . CYS A 1 106 ? 12.786 7.184 2.617 1.00 96.69 106 CYS A CA 1
ATOM 766 C C . CYS A 1 106 ? 12.344 7.583 1.198 1.00 96.69 106 CYS A C 1
ATOM 768 O O . CYS A 1 106 ? 12.362 6.758 0.283 1.00 96.69 106 CYS A O 1
ATOM 770 N N . ASP A 1 107 ? 11.974 8.852 1.023 1.00 97.00 107 ASP A N 1
ATOM 771 C CA . ASP A 1 107 ? 11.656 9.476 -0.267 1.00 97.00 107 ASP A CA 1
ATOM 772 C C . ASP A 1 107 ? 12.604 10.656 -0.580 1.00 97.00 107 ASP A C 1
ATOM 774 O O . ASP A 1 107 ? 13.532 10.958 0.174 1.00 97.00 107 ASP A O 1
ATOM 778 N N . SER A 1 108 ? 12.398 11.357 -1.700 1.00 96.38 108 SER A N 1
ATOM 779 C CA . SER A 1 108 ? 13.183 12.570 -2.017 1.00 96.38 108 SER A CA 1
ATOM 780 C C . SER A 1 108 ? 12.757 13.839 -1.265 1.00 96.38 108 SER A C 1
ATOM 782 O O . SER A 1 108 ? 13.296 14.913 -1.530 1.00 96.38 108 SER A O 1
ATOM 784 N N . GLY A 1 109 ? 11.756 13.775 -0.384 1.00 95.00 109 GLY A N 1
ATOM 785 C CA . GLY A 1 109 ? 11.093 14.943 0.209 1.00 95.00 109 GLY A CA 1
ATOM 786 C C . GLY A 1 109 ? 10.210 15.733 -0.767 1.00 95.00 109 GLY A C 1
ATOM 787 O O . GLY A 1 109 ? 9.640 16.762 -0.403 1.00 95.00 109 GLY A O 1
ATOM 788 N N . ARG A 1 110 ? 10.093 15.273 -2.019 1.00 95.62 110 ARG A N 1
ATOM 789 C CA . ARG A 1 110 ? 9.175 15.800 -3.038 1.00 95.62 110 ARG A CA 1
ATOM 790 C C . ARG A 1 110 ? 7.992 14.852 -3.201 1.00 95.62 110 ARG A C 1
ATOM 792 O O . ARG A 1 110 ? 8.069 13.682 -2.836 1.00 95.62 110 ARG A O 1
ATOM 799 N N . ARG A 1 111 ? 6.921 15.350 -3.818 1.00 96.25 111 ARG A N 1
ATOM 800 C CA . ARG A 1 111 ? 5.727 14.563 -4.143 1.00 96.25 111 ARG A CA 1
ATOM 801 C C . ARG A 1 111 ? 5.277 14.787 -5.578 1.00 96.25 111 ARG A C 1
ATOM 803 O O . ARG A 1 111 ? 5.465 15.878 -6.119 1.00 96.25 111 ARG A O 1
ATOM 810 N N . VAL A 1 112 ? 4.658 13.767 -6.155 1.00 97.69 112 VAL A N 1
ATOM 811 C CA . VAL A 1 112 ? 4.008 13.793 -7.469 1.00 97.69 112 VAL A CA 1
ATOM 812 C C . VAL A 1 112 ? 2.622 13.156 -7.367 1.00 97.69 112 VAL A C 1
ATOM 814 O O . VAL A 1 112 ? 2.357 12.398 -6.437 1.00 97.69 112 VAL A O 1
ATOM 817 N N . HIS A 1 113 ? 1.734 13.454 -8.319 1.00 96.38 113 HIS A N 1
ATOM 818 C CA . HIS A 1 113 ? 0.412 12.823 -8.380 1.00 96.38 113 HIS A CA 1
ATOM 819 C C . HIS A 1 113 ? 0.545 11.283 -8.385 1.00 96.38 113 HIS A C 1
ATOM 821 O O . HIS A 1 113 ? 1.393 10.779 -9.126 1.00 96.38 113 HIS A O 1
ATOM 827 N N . PRO A 1 114 ? -0.270 10.535 -7.611 1.00 96.56 114 PRO A N 1
ATOM 828 C CA . PRO A 1 114 ? -1.446 10.994 -6.859 1.00 96.56 114 PRO A CA 1
ATOM 829 C C . PRO A 1 114 ? -1.190 11.431 -5.406 1.00 96.56 114 PRO A C 1
ATOM 831 O O . PRO A 1 114 ? -2.144 11.739 -4.695 1.00 96.56 114 PRO A O 1
ATOM 834 N N . ALA A 1 115 ? 0.061 11.479 -4.940 1.00 97.62 115 ALA A N 1
ATOM 835 C CA . ALA A 1 115 ? 0.344 11.821 -3.549 1.00 97.62 115 ALA A CA 1
ATOM 836 C C . ALA A 1 115 ? 0.045 13.292 -3.217 1.00 97.62 115 ALA A C 1
ATOM 838 O O . ALA A 1 115 ? 0.399 14.217 -3.955 1.00 97.62 115 ALA A O 1
ATOM 839 N N . SER A 1 116 ? -0.545 13.511 -2.043 1.00 95.25 116 SER A N 1
ATOM 840 C CA . SER A 1 116 ? -0.827 14.834 -1.477 1.00 95.25 116 SER A CA 1
ATOM 841 C C . SER A 1 116 ? 0.217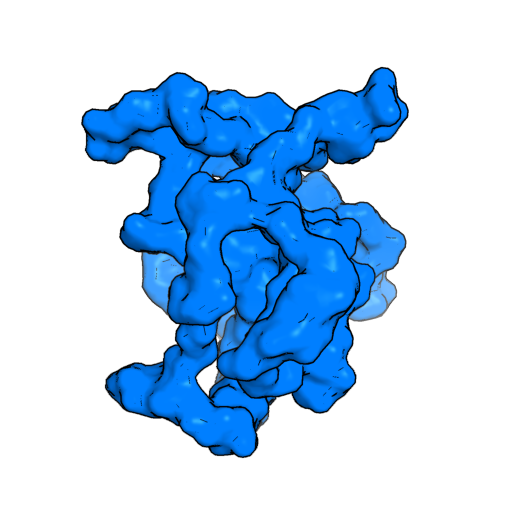 15.285 -0.446 1.00 95.25 116 SER A C 1
ATOM 843 O O . SER A 1 116 ? 0.341 16.486 -0.189 1.00 95.25 116 SER A O 1
ATOM 845 N N . GLY A 1 117 ? 1.019 14.351 0.075 1.00 94.81 117 GLY A N 1
ATOM 846 C CA . GLY A 1 117 ? 2.072 14.584 1.064 1.00 94.81 117 GLY A CA 1
ATOM 847 C C . GLY A 1 117 ? 3.413 13.936 0.704 1.00 94.81 117 GLY A C 1
ATOM 848 O O . GLY A 1 117 ? 3.645 13.541 -0.438 1.00 94.81 117 GLY A O 1
ATOM 849 N N . SER A 1 118 ? 4.313 13.895 1.684 1.00 95.12 118 SER 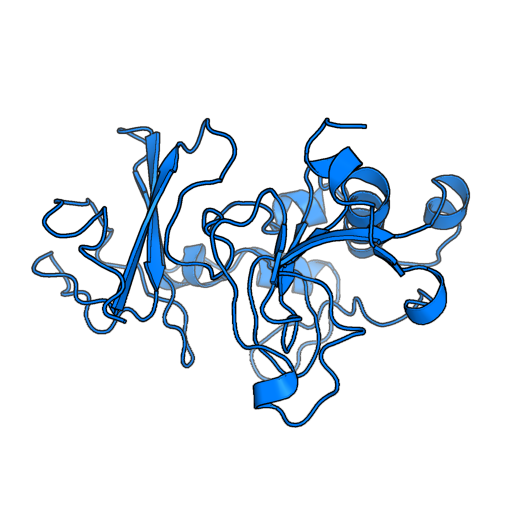A N 1
ATOM 850 C CA . SER A 1 118 ? 5.632 13.254 1.628 1.00 95.12 118 SER A CA 1
ATOM 851 C C . SER A 1 118 ? 5.956 12.645 2.991 1.00 95.12 118 SER A C 1
ATOM 853 O O . SER A 1 118 ? 5.448 13.116 4.011 1.00 95.12 118 SER A O 1
ATOM 855 N N . GLY A 1 119 ? 6.804 11.623 3.007 1.00 94.69 119 GLY A N 1
ATOM 856 C CA . GLY A 1 119 ? 7.226 10.916 4.209 1.00 94.69 119 GLY A CA 1
ATOM 857 C C . GLY A 1 119 ? 8.571 11.420 4.726 1.00 94.69 119 GLY A C 1
ATOM 858 O O . GLY A 1 119 ? 8.890 12.611 4.669 1.00 94.69 119 GLY A O 1
ATOM 859 N N . ARG A 1 120 ? 9.371 10.496 5.262 1.00 95.44 120 ARG A N 1
ATOM 860 C CA . ARG A 1 120 ? 10.739 10.751 5.715 1.00 95.44 120 ARG A CA 1
ATOM 861 C C . ARG A 1 120 ? 11.673 10.907 4.505 1.00 95.44 120 ARG A C 1
ATOM 863 O O . ARG A 1 120 ? 11.898 9.921 3.801 1.00 95.44 120 ARG A O 1
ATOM 870 N N . PRO A 1 121 ? 12.308 12.073 4.302 1.00 96.19 121 PRO A N 1
ATOM 871 C CA . PRO A 1 121 ? 13.240 12.249 3.197 1.00 96.19 121 PRO A CA 1
ATOM 872 C C . PRO A 1 121 ? 14.559 11.514 3.455 1.00 96.19 121 PRO A C 1
ATOM 874 O O . PRO A 1 121 ? 15.012 11.410 4.596 1.00 96.19 121 PRO A O 1
ATOM 877 N N . CYS A 1 122 ? 15.232 11.059 2.398 1.00 96.31 122 CYS A N 1
ATOM 878 C CA . CYS A 1 122 ? 16.509 10.347 2.508 1.00 96.31 122 CYS A CA 1
ATOM 879 C C . CYS A 1 122 ? 17.618 11.207 3.133 1.00 96.31 122 CYS A C 1
ATOM 881 O O . CYS A 1 122 ? 18.476 10.689 3.848 1.00 96.31 122 CYS A O 1
ATOM 883 N N . SER A 1 123 ? 17.537 12.532 2.991 1.00 94.12 123 SER A N 1
ATOM 884 C CA . SER A 1 123 ? 18.428 13.473 3.677 1.00 94.12 123 SER A CA 1
ATOM 885 C C . SER A 1 123 ? 18.339 13.385 5.207 1.00 94.12 123 SER A C 1
ATOM 887 O O . SER A 1 123 ? 19.349 13.576 5.881 1.00 94.12 123 SER A O 1
ATOM 889 N N . ALA A 1 124 ? 17.179 13.022 5.772 1.00 94.31 124 ALA A N 1
ATOM 890 C CA . ALA A 1 124 ? 17.022 12.796 7.212 1.00 94.31 124 ALA A CA 1
ATOM 891 C C . ALA A 1 124 ? 17.738 11.523 7.701 1.00 94.31 124 ALA A C 1
ATOM 893 O O . ALA A 1 124 ? 17.961 11.368 8.899 1.00 94.31 124 ALA A O 1
ATOM 894 N N . LEU A 1 125 ? 18.115 10.630 6.781 1.00 93.00 125 LEU A N 1
ATOM 895 C CA . LEU A 1 125 ? 18.934 9.444 7.042 1.00 93.00 125 LEU A CA 1
ATOM 896 C C . LEU A 1 125 ? 20.414 9.658 6.681 1.00 93.00 125 LEU A C 1
ATOM 898 O O . LEU A 1 125 ? 21.198 8.716 6.739 1.00 93.00 125 LEU A O 1
ATOM 902 N N . GLY A 1 126 ? 20.808 10.875 6.283 1.00 93.25 126 GLY A N 1
ATOM 903 C CA . GLY A 1 126 ? 22.158 11.154 5.787 1.00 93.25 126 GLY A CA 1
ATOM 904 C C . GLY A 1 126 ? 22.452 10.538 4.413 1.00 93.25 126 GLY A C 1
ATOM 905 O O . GLY A 1 126 ? 23.618 10.391 4.052 1.00 93.25 126 GLY A O 1
ATOM 906 N N . LEU A 1 127 ? 21.416 10.170 3.653 1.00 91.12 127 LEU A N 1
ATOM 907 C CA . LEU A 1 127 ? 21.525 9.600 2.311 1.00 91.12 127 LEU A CA 1
ATOM 908 C C . LEU A 1 127 ? 21.269 10.671 1.233 1.00 91.12 127 LEU A C 1
ATOM 910 O O . LEU A 1 127 ? 20.511 11.618 1.478 1.00 91.12 127 LEU A O 1
ATOM 914 N N . PRO A 1 128 ? 21.848 10.531 0.026 1.00 87.56 128 PRO A N 1
ATOM 915 C CA . PRO A 1 128 ? 21.524 11.397 -1.106 1.00 87.56 128 PRO A CA 1
ATOM 916 C C . PRO A 1 128 ? 20.027 11.335 -1.445 1.00 87.56 128 PRO A C 1
ATOM 918 O O . PRO A 1 128 ? 19.456 10.253 -1.558 1.00 87.56 128 PRO A O 1
ATOM 921 N N . ALA A 1 129 ? 19.386 12.496 -1.604 1.00 82.94 129 ALA A N 1
ATOM 922 C CA . ALA A 1 129 ? 17.955 12.590 -1.916 1.00 82.94 129 ALA A CA 1
ATOM 923 C C . ALA A 1 129 ? 17.658 12.682 -3.424 1.00 82.94 129 ALA A C 1
ATOM 925 O O . ALA A 1 129 ? 16.507 12.508 -3.825 1.00 82.94 129 ALA A O 1
ATOM 926 N N . ASP A 1 130 ? 18.670 12.955 -4.252 1.00 81.94 130 ASP A N 1
ATOM 927 C CA . ASP A 1 130 ? 18.491 13.216 -5.686 1.00 81.94 130 ASP A CA 1
ATOM 928 C C . ASP A 1 130 ? 18.048 11.969 -6.463 1.00 81.94 130 ASP A C 1
ATOM 930 O O . ASP A 1 130 ? 17.212 12.080 -7.359 1.00 81.94 130 ASP A O 1
ATOM 934 N N . ASP A 1 131 ? 18.525 10.790 -6.050 1.00 82.12 131 ASP A N 1
ATOM 935 C CA . ASP A 1 131 ? 18.181 9.494 -6.653 1.00 82.12 131 ASP A CA 1
ATOM 936 C C . ASP A 1 131 ? 16.953 8.831 -6.003 1.00 82.12 131 ASP A C 1
ATOM 938 O O . ASP A 1 131 ? 16.498 7.772 -6.441 1.00 82.12 131 ASP A O 1
ATOM 942 N N . ALA A 1 132 ? 16.401 9.430 -4.944 1.00 92.88 132 ALA A N 1
ATOM 943 C CA . ALA A 1 132 ? 15.238 8.879 -4.268 1.00 92.88 132 ALA A CA 1
ATOM 944 C C . ALA A 1 132 ? 13.950 9.179 -5.061 1.00 92.88 132 ALA A C 1
ATOM 946 O O . ALA A 1 132 ? 13.751 10.305 -5.534 1.00 92.88 132 ALA A O 1
ATOM 947 N N . PRO A 1 133 ? 13.019 8.219 -5.191 1.00 94.81 133 PRO A N 1
ATOM 948 C CA . PRO A 1 133 ? 11.721 8.499 -5.792 1.00 94.81 133 PRO A CA 1
ATOM 949 C C . PRO A 1 133 ? 10.944 9.537 -4.953 1.00 94.81 133 PRO A C 1
ATOM 951 O O . PRO A 1 133 ? 11.022 9.527 -3.721 1.00 94.81 133 PRO A O 1
ATOM 954 N N . PRO A 1 134 ? 10.200 10.472 -5.575 1.00 97.06 134 PRO A N 1
ATOM 955 C CA . PRO A 1 134 ? 9.240 11.299 -4.848 1.00 97.06 134 PRO A CA 1
ATOM 956 C C . PRO A 1 134 ? 8.073 10.451 -4.335 1.00 97.06 134 PRO A C 1
ATOM 958 O O . PRO A 1 134 ? 7.703 9.453 -4.955 1.00 97.06 134 PRO A O 1
ATOM 961 N N . MET A 1 135 ? 7.451 10.877 -3.236 1.00 98.12 135 MET A N 1
ATOM 962 C CA . MET A 1 135 ? 6.196 10.287 -2.769 1.00 98.12 135 MET A CA 1
ATOM 963 C C . MET A 1 135 ? 5.148 10.327 -3.892 1.00 98.12 135 MET A C 1
ATOM 965 O O . MET A 1 135 ? 5.072 11.305 -4.642 1.00 98.12 135 MET A O 1
ATOM 969 N N . GLY A 1 136 ? 4.369 9.257 -4.042 1.00 98.19 136 GLY A N 1
ATOM 970 C CA . GLY A 1 136 ? 3.417 9.078 -5.140 1.00 98.19 136 GLY A CA 1
ATOM 971 C C . GLY A 1 136 ? 4.029 8.596 -6.455 1.00 98.19 136 GLY A C 1
ATOM 972 O O . GLY A 1 136 ? 3.284 8.325 -7.394 1.00 98.19 136 GLY A O 1
ATOM 973 N N . ALA A 1 137 ? 5.356 8.449 -6.553 1.00 98.25 137 ALA A N 1
ATOM 974 C CA . ALA A 1 137 ? 5.978 7.880 -7.743 1.00 98.25 137 ALA A CA 1
ATOM 975 C C . ALA A 1 137 ? 5.441 6.474 -8.027 1.00 98.25 137 ALA A C 1
ATOM 977 O O . ALA A 1 137 ? 5.362 5.628 -7.132 1.00 98.25 137 ALA A O 1
ATOM 978 N N . ARG A 1 138 ? 5.136 6.217 -9.300 1.00 98.50 138 ARG A N 1
ATOM 979 C CA . ARG A 1 138 ? 4.779 4.889 -9.791 1.00 98.50 138 ARG A CA 1
ATOM 980 C C . ARG A 1 138 ? 6.036 4.165 -10.249 1.00 98.50 138 ARG A C 1
ATOM 982 O O . ARG A 1 138 ? 6.647 4.549 -11.244 1.00 98.50 138 ARG A O 1
ATOM 989 N N . LEU A 1 139 ? 6.406 3.101 -9.554 1.00 97.88 139 LEU A N 1
ATOM 990 C CA . LEU A 1 139 ? 7.452 2.181 -9.976 1.00 97.88 139 LEU A CA 1
ATOM 991 C C . LEU A 1 139 ? 6.812 1.008 -10.717 1.00 97.88 139 LEU A C 1
ATOM 993 O O . LEU A 1 139 ? 5.739 0.537 -10.346 1.00 97.88 139 LEU A O 1
ATOM 997 N N . GLN A 1 140 ? 7.450 0.527 -11.774 1.00 98.12 140 GLN A N 1
ATOM 998 C CA . GLN A 1 140 ? 6.928 -0.566 -12.585 1.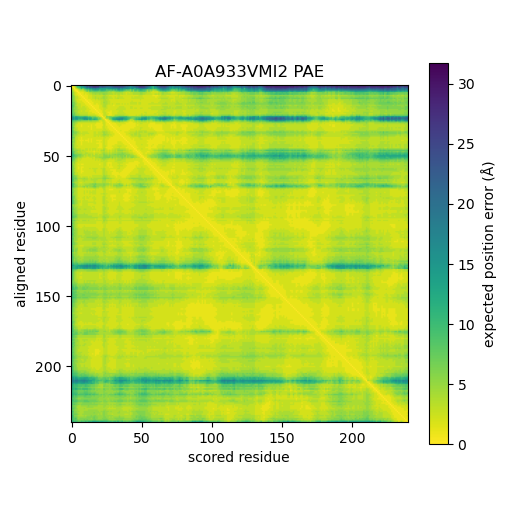00 98.12 140 GLN A CA 1
ATOM 999 C C . GLN A 1 140 ? 8.018 -1.592 -12.860 1.00 98.12 140 GLN A C 1
ATOM 1001 O O . GLN A 1 140 ? 9.170 -1.239 -13.115 1.00 98.12 140 GLN A O 1
ATOM 1006 N N . LEU A 1 141 ? 7.638 -2.866 -12.800 1.00 98.25 141 LEU A N 1
ATOM 1007 C CA . LEU A 1 141 ? 8.518 -3.966 -13.162 1.00 98.25 141 LEU A CA 1
ATOM 1008 C C . LEU A 1 141 ? 8.556 -4.112 -14.688 1.00 98.25 141 LEU A C 1
ATOM 1010 O O . LEU A 1 141 ? 7.538 -4.375 -15.321 1.00 98.25 141 LEU A O 1
ATOM 1014 N N . ASP A 1 142 ? 9.733 -3.953 -15.276 1.00 97.69 142 ASP A N 1
ATOM 1015 C CA . ASP A 1 142 ? 9.974 -4.070 -16.711 1.00 97.69 142 ASP A CA 1
ATOM 1016 C C . ASP A 1 142 ? 10.240 -5.527 -17.109 1.00 97.69 142 ASP A C 1
ATOM 1018 O O . ASP A 1 142 ? 11.364 -5.943 -17.409 1.00 97.69 142 ASP A O 1
ATOM 1022 N N . LEU A 1 143 ? 9.176 -6.327 -17.030 1.00 97.12 143 LEU A N 1
ATOM 1023 C CA . LEU A 1 143 ? 9.121 -7.684 -17.557 1.00 97.12 143 LEU A CA 1
ATOM 1024 C C . LEU A 1 143 ? 7.893 -7.828 -18.452 1.00 97.12 143 LEU A C 1
ATOM 1026 O O . LEU A 1 143 ? 6.765 -7.526 -18.057 1.00 97.12 143 LEU A O 1
ATOM 1030 N N . SER A 1 144 ? 8.109 -8.350 -19.653 1.00 96.06 144 SER A N 1
ATOM 1031 C CA . SER A 1 144 ? 7.035 -8.758 -20.550 1.00 96.06 144 SER A CA 1
ATOM 1032 C C . SER A 1 144 ? 6.247 -9.942 -19.980 1.00 96.06 144 SER A C 1
ATOM 1034 O O . SER A 1 144 ? 6.714 -10.690 -19.118 1.00 96.06 144 SER A O 1
ATOM 1036 N N . HIS A 1 145 ? 5.049 -10.175 -20.521 1.00 93.38 145 HIS A N 1
ATOM 1037 C CA . HIS A 1 145 ? 4.246 -11.346 -20.162 1.00 93.38 145 HIS A CA 1
ATOM 1038 C C . HIS A 1 145 ? 4.993 -12.670 -20.407 1.00 93.38 145 HIS A C 1
ATOM 1040 O O . HIS A 1 145 ? 4.890 -13.590 -19.600 1.00 93.38 145 HIS A O 1
ATOM 1046 N N . ALA A 1 146 ? 5.779 -12.753 -21.487 1.00 95.94 146 ALA A N 1
ATOM 1047 C CA . ALA A 1 146 ? 6.572 -13.937 -21.809 1.00 95.94 146 ALA A CA 1
ATOM 1048 C C . ALA A 1 146 ? 7.706 -14.165 -20.797 1.00 95.94 146 ALA A C 1
ATOM 1050 O O . ALA A 1 146 ? 7.888 -15.287 -20.330 1.00 95.94 146 ALA A O 1
ATOM 1051 N N . GLU A 1 147 ? 8.427 -13.108 -20.405 1.00 96.56 147 GLU A N 1
ATOM 1052 C CA . GLU A 1 147 ? 9.461 -13.205 -19.367 1.00 96.56 147 GLU A CA 1
ATOM 1053 C C . GLU A 1 147 ? 8.855 -13.607 -18.019 1.00 96.56 147 GLU A C 1
ATOM 1055 O O . GLU A 1 147 ? 9.368 -14.513 -17.368 1.00 96.56 147 GLU A O 1
ATOM 1060 N N . LEU A 1 148 ? 7.722 -13.009 -17.630 1.00 95.81 148 LEU A N 1
ATOM 1061 C CA . LEU A 1 148 ? 6.993 -13.381 -16.414 1.00 95.81 148 LEU A CA 1
ATOM 1062 C C . LEU A 1 148 ? 6.536 -14.840 -16.429 1.00 95.81 148 LEU A C 1
ATOM 1064 O O . LEU A 1 148 ? 6.587 -15.494 -15.390 1.00 95.81 148 LEU A O 1
ATOM 1068 N N . ALA A 1 149 ? 6.080 -15.357 -17.573 1.00 94.00 149 ALA A N 1
ATOM 1069 C CA . ALA A 1 149 ? 5.685 -16.755 -17.739 1.00 94.00 149 ALA A CA 1
ATOM 1070 C C . ALA A 1 149 ? 6.888 -17.717 -17.676 1.00 94.00 149 ALA A C 1
ATOM 1072 O O . ALA A 1 149 ? 6.747 -18.841 -17.196 1.00 94.00 149 ALA A O 1
ATOM 1073 N N . ALA A 1 150 ? 8.074 -17.265 -18.083 1.00 95.50 150 ALA A N 1
ATOM 1074 C CA . ALA A 1 150 ? 9.299 -18.061 -18.064 1.00 95.50 150 ALA A CA 1
ATOM 1075 C C . ALA A 1 150 ? 9.975 -18.148 -16.683 1.00 95.50 150 ALA A C 1
ATOM 1077 O O . ALA A 1 150 ? 10.822 -19.016 -16.484 1.00 95.50 150 ALA A O 1
ATOM 1078 N N . LEU A 1 151 ? 9.624 -17.280 -15.725 1.00 94.81 151 LEU A N 1
ATOM 1079 C CA . LEU A 1 151 ? 10.184 -17.336 -14.370 1.00 94.81 151 LEU A CA 1
ATOM 1080 C C . LEU A 1 151 ? 9.833 -18.656 -13.669 1.00 94.81 151 LEU A C 1
ATOM 1082 O O . LEU A 1 151 ? 8.668 -19.055 -13.644 1.00 94.81 151 LEU A O 1
ATOM 1086 N N . ASP A 1 152 ? 10.815 -19.282 -13.023 1.00 94.19 152 ASP A N 1
ATOM 1087 C CA . ASP A 1 152 ? 10.599 -20.428 -12.133 1.00 94.19 152 ASP A CA 1
ATOM 1088 C C . ASP A 1 152 ? 10.280 -19.938 -10.714 1.00 94.19 152 ASP A C 1
ATOM 1090 O O . ASP A 1 152 ? 11.128 -19.860 -9.827 1.00 94.19 152 ASP A O 1
ATOM 1094 N N . VAL A 1 153 ? 9.044 -19.470 -10.540 1.00 94.94 153 VAL A N 1
ATOM 1095 C CA . VAL A 1 153 ? 8.534 -18.932 -9.276 1.00 94.94 153 VAL A CA 1
ATOM 1096 C C . VAL A 1 153 ? 7.138 -19.482 -8.987 1.00 94.94 153 VAL A C 1
ATOM 1098 O O . VAL A 1 153 ? 6.367 -19.731 -9.928 1.00 94.94 153 VAL A O 1
ATOM 1101 N N . PRO A 1 154 ? 6.767 -19.626 -7.700 1.00 94.75 154 PRO A N 1
ATOM 1102 C CA . PRO A 1 154 ? 5.437 -20.082 -7.324 1.00 94.75 154 PRO A CA 1
ATOM 1103 C C . PRO A 1 154 ? 4.355 -19.118 -7.824 1.00 94.75 154 PRO A C 1
ATOM 1105 O O . PRO A 1 154 ? 4.590 -17.920 -8.015 1.00 94.75 154 PRO A O 1
ATOM 1108 N N . GLN A 1 155 ? 3.142 -19.645 -8.011 1.00 95.31 155 GLN A N 1
ATOM 1109 C CA . GLN A 1 155 ? 2.011 -18.913 -8.590 1.00 95.31 155 GLN A CA 1
ATOM 1110 C C . GLN A 1 155 ? 1.732 -17.581 -7.881 1.00 95.31 155 GLN A C 1
ATOM 1112 O O . GLN A 1 155 ? 1.531 -16.567 -8.544 1.00 95.31 155 GLN A O 1
ATOM 1117 N N . TRP A 1 156 ? 1.782 -17.558 -6.548 1.00 96.12 156 TRP A N 1
ATOM 1118 C CA . TRP A 1 156 ? 1.542 -16.347 -5.760 1.00 96.12 156 TRP A CA 1
ATOM 1119 C C . TRP A 1 156 ? 2.574 -15.253 -6.030 1.00 96.12 156 TRP A C 1
ATOM 1121 O O . TRP A 1 156 ? 2.225 -14.081 -6.150 1.00 96.12 156 TRP A O 1
ATOM 1131 N N . LYS A 1 157 ? 3.846 -15.629 -6.206 1.00 96.94 157 LYS A N 1
ATOM 1132 C CA . LYS A 1 157 ? 4.917 -14.682 -6.521 1.00 96.94 157 LYS A CA 1
ATOM 1133 C C . LYS A 1 157 ? 4.735 -14.149 -7.930 1.00 96.94 157 LYS A C 1
ATOM 1135 O O . LYS A 1 157 ? 4.829 -12.946 -8.151 1.00 96.94 157 LYS A O 1
ATOM 1140 N N . ARG A 1 158 ? 4.391 -15.028 -8.874 1.00 97.12 158 ARG A N 1
ATOM 1141 C CA . ARG A 1 158 ? 4.059 -14.631 -10.246 1.00 97.12 158 ARG A CA 1
ATOM 1142 C C . ARG A 1 158 ? 2.881 -13.658 -10.293 1.00 97.12 158 ARG A C 1
ATOM 1144 O O . ARG A 1 158 ? 2.927 -12.726 -11.089 1.00 97.12 158 ARG A O 1
ATOM 1151 N N . ALA A 1 159 ? 1.868 -13.834 -9.443 1.00 97.81 159 ALA A N 1
ATOM 1152 C CA . ALA A 1 159 ? 0.732 -12.919 -9.339 1.00 97.81 159 ALA A CA 1
ATOM 1153 C C . ALA A 1 159 ? 1.177 -11.505 -8.938 1.00 97.81 159 ALA A C 1
ATOM 1155 O O . ALA A 1 159 ? 0.823 -10.538 -9.612 1.00 97.81 159 ALA A O 1
ATOM 1156 N N . ILE A 1 160 ? 2.024 -11.397 -7.907 1.00 98.38 160 ILE A N 1
ATOM 1157 C CA . ILE A 1 160 ? 2.595 -10.122 -7.452 1.00 98.38 160 ILE A CA 1
ATOM 1158 C C . ILE A 1 160 ? 3.438 -9.482 -8.562 1.00 98.38 160 ILE A C 1
ATOM 1160 O O . ILE A 1 160 ? 3.204 -8.330 -8.918 1.00 98.38 160 ILE A O 1
ATOM 1164 N N . LEU A 1 161 ? 4.370 -10.228 -9.168 1.00 98.38 161 LEU A N 1
ATOM 1165 C CA . LEU A 1 161 ? 5.224 -9.712 -10.248 1.00 98.38 161 LEU A CA 1
ATOM 1166 C C . LEU A 1 161 ? 4.406 -9.274 -11.473 1.00 98.38 161 LEU A C 1
ATOM 1168 O O . LEU A 1 161 ? 4.708 -8.259 -12.095 1.00 98.38 161 LEU A O 1
ATOM 1172 N N . THR A 1 162 ? 3.330 -9.997 -11.790 1.00 98.44 162 THR A N 1
ATOM 1173 C CA . THR A 1 162 ? 2.402 -9.619 -12.863 1.00 98.44 162 THR A CA 1
ATOM 1174 C C . THR A 1 162 ? 1.695 -8.306 -12.544 1.00 98.44 162 THR A C 1
ATOM 1176 O O . THR A 1 162 ? 1.585 -7.454 -13.425 1.00 98.44 162 THR A O 1
ATOM 1179 N N . ALA A 1 163 ? 1.264 -8.094 -11.297 1.00 98.62 163 ALA A N 1
ATOM 1180 C CA . ALA A 1 163 ? 0.669 -6.824 -10.893 1.00 98.62 163 ALA A CA 1
ATOM 1181 C C . ALA A 1 163 ? 1.680 -5.671 -10.934 1.00 98.62 163 ALA A C 1
ATOM 1183 O O . ALA A 1 163 ? 1.375 -4.607 -11.470 1.00 98.62 163 ALA A O 1
ATOM 1184 N N . MET A 1 164 ? 2.915 -5.900 -10.481 1.00 98.62 164 MET A N 1
ATOM 1185 C CA . MET A 1 164 ? 3.999 -4.916 -10.572 1.00 98.62 164 MET A CA 1
ATOM 1186 C C . MET A 1 164 ? 4.330 -4.537 -12.017 1.00 98.62 164 MET A C 1
ATOM 1188 O O . MET A 1 164 ? 4.635 -3.378 -12.289 1.00 98.62 164 MET A O 1
ATOM 1192 N N . ALA A 1 165 ? 4.273 -5.487 -12.951 1.00 98.44 165 ALA A N 1
ATOM 1193 C CA . ALA A 1 165 ? 4.541 -5.214 -14.359 1.00 98.44 165 ALA A CA 1
ATOM 1194 C C . ALA A 1 165 ? 3.358 -4.527 -15.048 1.00 98.44 165 ALA A C 1
ATOM 1196 O O . ALA A 1 165 ? 3.535 -3.562 -15.787 1.00 98.44 165 ALA A O 1
ATOM 1197 N N . LYS A 1 166 ? 2.130 -4.982 -14.784 1.00 98.06 166 LYS A N 1
ATOM 1198 C CA . LYS A 1 166 ? 0.924 -4.481 -15.455 1.00 98.06 166 LYS A CA 1
ATOM 1199 C C . LYS A 1 166 ? 0.421 -3.164 -14.865 1.00 98.06 166 LYS A C 1
ATOM 1201 O O . LYS A 1 166 ? 0.149 -2.220 -15.603 1.00 98.06 166 LYS A O 1
ATOM 1206 N N . TYR A 1 167 ? 0.305 -3.093 -13.543 1.00 98.00 167 TYR A N 1
ATOM 1207 C CA . TYR A 1 167 ? -0.291 -1.967 -12.823 1.00 98.00 167 TYR A CA 1
ATOM 1208 C C . TYR A 1 167 ? 0.753 -1.097 -12.120 1.00 98.00 167 TYR A C 1
ATOM 1210 O O . TYR A 1 167 ? 0.551 0.111 -12.006 1.00 98.00 167 TYR A O 1
ATOM 1218 N N . GLY A 1 168 ? 1.909 -1.649 -11.755 1.00 98.38 168 GLY A N 1
ATOM 1219 C CA . GLY A 1 168 ? 2.947 -0.919 -11.028 1.00 98.38 168 GLY A CA 1
ATOM 1220 C C . GLY A 1 168 ? 2.674 -0.841 -9.529 1.00 98.38 168 GLY A C 1
ATOM 1221 O O . GLY A 1 168 ? 1.761 -1.474 -9.000 1.00 98.38 168 GLY A O 1
ATOM 1222 N N . MET A 1 169 ? 3.506 -0.070 -8.844 1.00 98.50 169 MET A N 1
ATOM 1223 C CA . MET A 1 169 ? 3.469 0.144 -7.406 1.00 98.50 169 MET A CA 1
ATOM 1224 C C . MET A 1 169 ? 3.622 1.634 -7.129 1.00 98.50 169 MET A C 1
ATOM 1226 O O . MET A 1 169 ? 4.499 2.269 -7.713 1.00 98.50 169 MET A O 1
ATOM 1230 N N . TYR A 1 170 ? 2.798 2.191 -6.253 1.00 98.56 170 TYR A N 1
ATOM 1231 C CA . TYR A 1 170 ? 2.864 3.601 -5.884 1.00 98.56 170 TYR A CA 1
ATOM 1232 C C . TYR A 1 170 ? 3.546 3.759 -4.538 1.00 98.56 170 TYR A C 1
ATOM 1234 O O . TYR A 1 170 ? 3.121 3.131 -3.570 1.00 98.56 170 TYR A O 1
ATOM 1242 N N . LEU A 1 171 ? 4.579 4.603 -4.473 1.00 98.50 171 LEU A N 1
ATOM 1243 C CA . LEU A 1 171 ? 5.201 4.967 -3.204 1.00 98.50 171 LEU A CA 1
ATOM 1244 C C . LEU A 1 171 ? 4.175 5.710 -2.344 1.00 98.50 171 LEU A C 1
ATOM 1246 O O . LEU A 1 171 ? 3.826 6.848 -2.654 1.00 98.50 171 LEU A O 1
ATOM 1250 N N . GLY A 1 172 ? 3.661 5.024 -1.325 1.00 97.94 172 GLY A N 1
ATOM 1251 C CA . GLY A 1 172 ? 2.571 5.490 -0.474 1.00 97.94 172 GLY A CA 1
ATOM 1252 C C . GLY A 1 172 ? 3.019 5.912 0.924 1.00 97.94 172 GLY A C 1
ATOM 1253 O O . GLY A 1 172 ? 2.370 6.748 1.552 1.00 97.94 172 GLY A O 1
ATOM 1254 N N . ASP A 1 173 ? 4.137 5.359 1.400 1.00 97.12 173 ASP A N 1
ATOM 1255 C CA . ASP A 1 173 ? 4.710 5.712 2.695 1.00 97.12 173 ASP A CA 1
ATOM 1256 C C . ASP A 1 173 ? 6.219 5.463 2.772 1.00 97.12 173 ASP A C 1
ATOM 1258 O O . ASP A 1 173 ? 6.822 4.829 1.898 1.00 97.12 173 ASP A O 1
ATOM 1262 N N . THR A 1 174 ? 6.825 5.947 3.855 1.00 96.06 174 THR A N 1
ATOM 1263 C CA . THR A 1 174 ? 8.209 5.661 4.210 1.00 96.06 174 THR A CA 1
ATOM 1264 C C . THR A 1 174 ? 8.311 4.873 5.509 1.00 96.06 174 THR A C 1
ATOM 1266 O O . THR A 1 174 ? 7.772 5.291 6.527 1.00 96.06 174 THR A O 1
ATOM 1269 N N . GLY A 1 175 ? 9.074 3.786 5.515 1.00 93.00 175 GLY A N 1
ATOM 1270 C CA . GLY A 1 175 ? 9.240 2.929 6.681 1.00 93.00 175 GLY A CA 1
ATOM 1271 C C . GLY A 1 175 ? 10.169 1.750 6.409 1.00 93.00 175 GLY A C 1
ATOM 1272 O O . GLY A 1 175 ? 10.529 1.472 5.265 1.00 93.00 175 GLY A O 1
ATOM 1273 N N . GLY A 1 176 ? 10.564 1.061 7.480 1.00 88.44 176 GLY A N 1
ATOM 1274 C CA . GLY A 1 176 ? 11.451 -0.101 7.407 1.00 88.44 176 GLY A CA 1
ATOM 1275 C C . GLY A 1 176 ? 12.886 0.212 6.958 1.00 88.44 176 GLY A C 1
ATOM 1276 O O . GLY A 1 176 ? 13.281 1.365 6.778 1.00 88.44 176 GLY A O 1
ATOM 1277 N N . GLU A 1 177 ? 13.678 -0.851 6.813 1.00 89.00 177 GLU A N 1
ATOM 1278 C CA . GLU A 1 177 ? 15.083 -0.804 6.365 1.00 89.00 177 GLU A CA 1
ATOM 1279 C C . GLU A 1 177 ? 15.236 -1.054 4.856 1.00 89.00 177 GLU A C 1
ATOM 1281 O O . GLU A 1 177 ? 16.233 -0.682 4.242 1.00 89.00 177 GLU A O 1
ATOM 1286 N N . THR A 1 178 ? 14.229 -1.678 4.248 1.00 90.81 178 THR A N 1
ATOM 1287 C CA . THR A 1 178 ? 14.155 -2.043 2.829 1.00 90.81 178 THR A CA 1
ATOM 1288 C C . THR A 1 178 ? 12.777 -1.665 2.298 1.00 90.81 178 THR A C 1
ATOM 1290 O O . THR A 1 178 ? 11.842 -1.470 3.073 1.00 90.81 178 THR A O 1
ATOM 1293 N N . TRP A 1 179 ? 12.639 -1.557 0.977 1.00 93.56 179 TRP A N 1
ATOM 1294 C CA . TRP A 1 179 ? 11.325 -1.383 0.375 1.00 93.56 179 TRP A CA 1
ATOM 1295 C C . TRP A 1 179 ? 10.491 -2.666 0.480 1.00 93.56 179 TRP A C 1
ATOM 1297 O O . TRP A 1 179 ? 11.027 -3.772 0.593 1.00 93.56 179 TRP A O 1
ATOM 1307 N N . GLY A 1 180 ? 9.172 -2.515 0.431 1.00 95.25 180 GLY A N 1
ATOM 1308 C CA . GLY A 1 180 ? 8.225 -3.622 0.460 1.00 95.25 180 GLY A CA 1
ATOM 1309 C C . GLY A 1 180 ? 6.857 -3.206 -0.063 1.00 95.25 180 GLY A C 1
ATOM 1310 O O . GLY A 1 180 ? 6.554 -2.020 -0.165 1.00 95.25 180 GLY A O 1
ATOM 1311 N N . VAL A 1 181 ? 6.031 -4.193 -0.399 1.00 96.75 181 VAL A N 1
ATOM 1312 C CA . VAL A 1 181 ? 4.621 -3.971 -0.736 1.00 96.75 181 VAL A CA 1
ATOM 1313 C C . VAL A 1 181 ? 3.732 -4.370 0.429 1.00 96.75 181 VAL A C 1
ATOM 1315 O O . VAL A 1 181 ? 4.051 -5.309 1.160 1.00 96.75 181 VAL A O 1
ATOM 1318 N N . GLN A 1 182 ? 2.629 -3.653 0.614 1.00 94.81 182 GLN A N 1
ATOM 1319 C CA . GLN A 1 182 ? 1.747 -3.877 1.751 1.00 94.81 182 GLN A CA 1
ATOM 1320 C C . GLN A 1 182 ? 0.766 -5.023 1.489 1.00 94.81 182 GLN A C 1
ATOM 1322 O O . GLN A 1 182 ? 0.232 -5.179 0.391 1.00 94.81 182 GLN A O 1
ATOM 1327 N N . ALA A 1 183 ? 0.511 -5.814 2.525 1.00 95.19 183 ALA A N 1
ATOM 1328 C CA . ALA A 1 183 ? -0.518 -6.839 2.536 1.00 95.19 183 ALA A CA 1
ATOM 1329 C C . ALA A 1 183 ? -1.503 -6.570 3.680 1.00 95.19 183 ALA A C 1
ATOM 1331 O O . ALA A 1 183 ? -1.181 -5.851 4.628 1.00 95.19 183 ALA A O 1
ATOM 1332 N N . GLU A 1 184 ? -2.704 -7.129 3.574 1.00 95.06 184 GLU A N 1
ATOM 1333 C CA . GLU A 1 184 ? -3.736 -7.035 4.605 1.00 95.06 184 GLU A CA 1
ATOM 1334 C C . GLU A 1 184 ? -3.196 -7.466 5.976 1.00 95.06 184 GLU A C 1
ATOM 1336 O O . GLU A 1 184 ? -2.517 -8.480 6.107 1.00 95.06 184 GLU A O 1
ATOM 1341 N N . SER A 1 185 ? -3.484 -6.694 7.024 1.00 92.94 185 SER A N 1
ATOM 1342 C CA . SER A 1 185 ? -3.018 -7.050 8.364 1.00 92.94 185 SER A CA 1
ATOM 1343 C C . SER A 1 185 ? -3.726 -8.307 8.871 1.00 92.94 185 SER A C 1
ATOM 1345 O O . SER A 1 185 ? -4.954 -8.381 8.860 1.00 92.94 185 SER A O 1
ATOM 1347 N N . GLY A 1 186 ? -2.973 -9.246 9.450 1.00 93.31 186 GLY A N 1
ATOM 1348 C CA . GLY A 1 186 ? -3.552 -10.395 10.150 1.00 93.31 186 GLY A CA 1
ATOM 1349 C C . GLY A 1 186 ? -4.498 -10.001 11.294 1.00 93.31 186 GLY A C 1
ATOM 1350 O O . GLY A 1 186 ? -5.429 -10.745 11.610 1.00 93.31 186 GLY A O 1
ATOM 1351 N N . LEU A 1 187 ? -4.332 -8.799 11.870 1.00 93.50 187 LEU A N 1
ATOM 1352 C CA . LEU A 1 187 ? -5.227 -8.252 12.900 1.00 93.50 187 LEU A CA 1
ATOM 1353 C C . LEU A 1 187 ? -6.664 -8.052 12.409 1.00 93.50 187 LEU A C 1
ATOM 1355 O O . LEU A 1 187 ? -7.573 -8.057 13.241 1.00 93.50 187 LEU A O 1
ATOM 1359 N N . THR A 1 188 ? -6.892 -7.942 11.096 1.00 94.25 188 THR A N 1
ATOM 1360 C CA . THR A 1 188 ? -8.237 -7.956 10.497 1.00 94.25 188 THR A CA 1
ATOM 1361 C C . THR A 1 188 ? -9.027 -9.194 10.926 1.00 94.25 188 THR A C 1
ATOM 1363 O O . THR A 1 188 ? -10.236 -9.112 11.125 1.00 94.25 188 THR A O 1
ATOM 1366 N N . TYR A 1 189 ? -8.341 -10.319 11.149 1.00 95.44 189 TYR A N 1
ATOM 1367 C CA . TYR A 1 189 ? -8.943 -11.593 11.540 1.00 95.44 189 TYR A CA 1
ATOM 1368 C C . TYR A 1 189 ? -8.690 -11.917 13.013 1.00 95.44 189 TYR A C 1
ATOM 1370 O O . TYR A 1 189 ? -9.630 -12.152 13.778 1.00 95.44 189 TYR A O 1
ATOM 1378 N N . THR A 1 190 ? -7.427 -11.876 13.445 1.00 95.31 190 THR A N 1
ATOM 1379 C CA . THR A 1 190 ? -7.023 -12.385 14.767 1.00 95.31 190 THR A CA 1
ATOM 1380 C C . THR A 1 190 ? -7.600 -11.568 15.911 1.00 95.31 190 THR A C 1
ATOM 1382 O O . THR A 1 190 ? -7.932 -12.127 16.956 1.00 95.31 190 THR A O 1
ATOM 1385 N N . SER A 1 191 ? -7.829 -10.266 15.705 1.00 94.75 191 SER A N 1
ATOM 1386 C CA . SER A 1 191 ? -8.479 -9.424 16.712 1.00 94.75 191 SER A CA 1
ATOM 1387 C C . SER A 1 191 ? -9.935 -9.829 16.987 1.00 94.75 191 SER A C 1
ATOM 1389 O O . SER A 1 191 ? -10.441 -9.581 18.079 1.00 94.75 191 SER A O 1
ATOM 1391 N N . PHE A 1 192 ? -10.575 -10.533 16.048 1.00 95.19 192 PHE A N 1
ATOM 1392 C CA . PHE A 1 192 ? -11.928 -11.085 16.158 1.00 95.19 192 PHE A CA 1
ATOM 1393 C C . PHE A 1 192 ? -11.944 -12.586 16.490 1.00 95.19 192 PHE A C 1
ATOM 1395 O O . PHE A 1 192 ? -13.002 -13.211 16.441 1.00 95.19 192 PHE A O 1
ATOM 1402 N N . GLY A 1 193 ? -10.793 -13.179 16.827 1.00 96.31 193 GLY A N 1
ATOM 1403 C CA . GLY A 1 193 ? -10.680 -14.615 17.100 1.00 96.31 193 GLY A CA 1
ATOM 1404 C C . GLY A 1 193 ? -10.779 -15.492 15.849 1.00 96.31 193 GLY A C 1
ATOM 1405 O O . GLY A 1 193 ? -11.055 -16.684 15.963 1.00 96.31 193 GLY A O 1
ATOM 1406 N N . VAL A 1 194 ? -10.568 -14.911 14.665 1.00 96.81 194 VAL A N 1
ATOM 1407 C CA . VAL A 1 194 ? -10.512 -15.624 13.385 1.00 96.81 194 VAL A CA 1
ATOM 1408 C C . VAL A 1 194 ? -9.054 -15.801 12.974 1.00 96.81 194 VAL A C 1
ATOM 1410 O O . VAL A 1 194 ? -8.203 -14.961 13.257 1.00 96.81 194 VAL A O 1
ATOM 1413 N N . GLU A 1 195 ? -8.751 -16.909 12.310 1.00 95.06 195 GLU A N 1
ATOM 1414 C CA . GLU A 1 195 ? -7.417 -17.166 11.784 1.00 95.06 195 GLU A CA 1
ATOM 1415 C C . GLU A 1 195 ? -6.995 -16.127 10.730 1.00 95.06 195 GLU A C 1
ATOM 1417 O O . GLU A 1 195 ? -7.768 -15.792 9.828 1.00 95.06 195 GLU A O 1
ATOM 1422 N N . ASP A 1 196 ? -5.745 -15.664 10.824 1.00 95.38 196 ASP A N 1
ATOM 1423 C CA . ASP A 1 196 ? -5.106 -14.830 9.806 1.00 95.38 196 ASP A CA 1
ATOM 1424 C C . ASP A 1 196 ? -5.060 -15.563 8.457 1.00 95.38 196 ASP A C 1
ATOM 1426 O O . ASP A 1 196 ? -4.389 -16.587 8.296 1.00 95.38 196 ASP A O 1
ATOM 1430 N N . GLN A 1 197 ? -5.767 -15.005 7.474 1.00 96.06 197 GLN A N 1
ATOM 1431 C CA . GLN A 1 197 ? -5.891 -15.586 6.143 1.00 96.06 197 GLN A CA 1
ATOM 1432 C C . GLN A 1 197 ? -4.577 -15.561 5.356 1.00 96.06 197 GLN A C 1
ATOM 1434 O O . GLN A 1 197 ? -4.332 -16.479 4.572 1.00 96.06 197 GLN A O 1
ATOM 1439 N N . LEU A 1 198 ? -3.707 -14.564 5.559 1.00 95.06 198 LEU A N 1
ATOM 1440 C CA . LEU A 1 198 ? -2.388 -14.548 4.923 1.00 95.06 198 LEU A CA 1
ATOM 1441 C C . LEU A 1 198 ? -1.456 -15.568 5.565 1.00 95.06 198 LEU A C 1
ATOM 1443 O O . LEU A 1 198 ? -0.738 -16.254 4.841 1.00 95.06 198 LEU A O 1
ATOM 1447 N N . ALA A 1 199 ? -1.505 -15.737 6.888 1.00 94.69 199 ALA A N 1
ATOM 1448 C CA . ALA A 1 199 ? -0.760 -16.802 7.557 1.00 94.69 199 ALA A CA 1
ATOM 1449 C C . ALA A 1 199 ? -1.247 -18.195 7.116 1.00 94.69 199 ALA A C 1
ATOM 1451 O O . ALA A 1 199 ? -0.435 -19.081 6.840 1.00 94.69 199 ALA A O 1
ATOM 1452 N N . ALA A 1 200 ? -2.564 -18.388 6.992 1.00 95.50 200 ALA A N 1
ATOM 1453 C CA . ALA A 1 200 ? -3.150 -19.624 6.476 1.00 95.50 200 ALA A CA 1
ATOM 1454 C C . ALA A 1 200 ? -2.718 -19.906 5.033 1.00 95.50 200 ALA A C 1
ATOM 1456 O O . ALA A 1 200 ? -2.277 -21.017 4.722 1.00 95.50 200 ALA A O 1
ATOM 1457 N N . PHE A 1 201 ? -2.766 -18.888 4.173 1.00 96.38 201 PHE A N 1
ATOM 1458 C CA . PHE A 1 201 ? -2.264 -18.969 2.808 1.00 96.38 201 PHE A CA 1
ATOM 1459 C C . PHE A 1 201 ? -0.766 -19.304 2.769 1.00 96.38 201 PHE A C 1
ATOM 1461 O O . PHE A 1 201 ? -0.352 -20.196 2.031 1.00 96.38 201 PHE A O 1
ATOM 1468 N N . ALA A 1 202 ? 0.053 -18.632 3.578 1.00 95.38 202 ALA A N 1
ATOM 1469 C CA . ALA A 1 202 ? 1.495 -18.829 3.591 1.00 95.38 202 ALA A CA 1
ATOM 1470 C C . ALA A 1 202 ? 1.876 -20.251 4.032 1.00 95.38 202 ALA A C 1
ATOM 1472 O O . ALA A 1 202 ? 2.739 -20.868 3.406 1.00 95.38 202 ALA A O 1
ATOM 1473 N N . ARG A 1 203 ? 1.175 -20.823 5.024 1.00 94.62 203 ARG A N 1
ATOM 1474 C CA . ARG A 1 203 ? 1.310 -22.248 5.374 1.00 94.62 203 ARG A CA 1
ATOM 1475 C C . ARG A 1 203 ? 0.971 -23.164 4.212 1.00 94.62 203 ARG A C 1
ATOM 1477 O O . ARG A 1 203 ? 1.735 -24.080 3.922 1.00 94.62 203 ARG A O 1
ATOM 1484 N N . TRP A 1 204 ? -0.163 -22.926 3.555 1.00 94.12 204 TRP A N 1
ATOM 1485 C CA . TRP A 1 204 ? -0.581 -23.717 2.398 1.00 94.12 204 TRP A CA 1
ATOM 1486 C C . TRP A 1 204 ? 0.443 -23.641 1.256 1.00 94.12 204 TRP A C 1
ATOM 1488 O O . TRP A 1 204 ? 0.748 -24.651 0.629 1.00 94.12 204 TRP A O 1
ATOM 1498 N N . ALA A 1 205 ? 1.034 -22.464 1.040 1.00 94.19 205 ALA A N 1
ATOM 1499 C CA . ALA A 1 205 ? 2.067 -22.227 0.039 1.00 94.19 205 ALA A CA 1
ATOM 1500 C C . ALA A 1 205 ? 3.454 -22.779 0.427 1.00 94.19 205 ALA A C 1
ATOM 1502 O O . ALA A 1 205 ? 4.398 -22.628 -0.350 1.00 94.19 205 ALA A O 1
ATOM 1503 N N . GLY A 1 206 ? 3.600 -23.384 1.613 1.00 93.38 206 GLY A N 1
ATOM 1504 C CA . GLY A 1 206 ? 4.875 -23.902 2.111 1.00 93.38 206 GLY A CA 1
ATOM 1505 C C . GLY A 1 206 ? 5.904 -22.809 2.411 1.00 93.38 206 GLY A C 1
ATOM 1506 O O . GLY A 1 206 ? 7.105 -23.057 2.315 1.00 93.38 206 GLY A O 1
ATOM 1507 N N . ALA A 1 207 ? 5.453 -21.592 2.729 1.00 92.75 207 ALA A N 1
ATOM 1508 C CA . ALA A 1 207 ? 6.344 -20.493 3.069 1.00 92.75 207 ALA A CA 1
ATOM 1509 C C . ALA A 1 207 ? 7.112 -20.805 4.368 1.00 92.75 207 ALA A C 1
ATOM 1511 O O . ALA A 1 207 ? 6.525 -21.344 5.313 1.00 92.75 207 ALA A O 1
ATOM 1512 N N . PRO A 1 208 ? 8.407 -20.455 4.452 1.00 91.38 208 PRO A N 1
ATOM 1513 C CA . PRO A 1 208 ? 9.162 -20.616 5.683 1.00 91.38 208 PRO A CA 1
ATOM 1514 C C . PRO A 1 208 ? 8.566 -19.739 6.789 1.00 91.38 208 PRO A C 1
ATOM 1516 O O . PRO A 1 208 ? 8.203 -18.583 6.559 1.00 91.38 208 PRO A O 1
ATOM 1519 N N . ALA A 1 209 ? 8.485 -20.302 7.991 1.00 89.56 209 ALA A N 1
ATOM 1520 C CA . ALA A 1 209 ? 8.206 -19.542 9.199 1.00 89.56 209 ALA A CA 1
ATOM 1521 C C . ALA A 1 209 ? 9.523 -19.007 9.770 1.00 89.56 209 ALA A C 1
ATOM 1523 O O . ALA A 1 209 ? 10.516 -19.738 9.840 1.00 89.56 209 ALA A O 1
ATOM 1524 N N . TRP A 1 210 ? 9.525 -17.748 10.187 1.00 84.56 210 TRP A N 1
ATOM 1525 C CA . TRP A 1 210 ? 10.593 -17.158 10.980 1.00 84.56 210 TRP A CA 1
ATOM 1526 C C . TRP A 1 210 ? 9.952 -16.534 12.217 1.00 84.56 210 TRP A C 1
ATOM 1528 O O . TRP A 1 210 ? 9.031 -15.734 12.102 1.00 84.56 210 TRP A O 1
ATOM 1538 N N . GLU A 1 211 ? 10.392 -16.976 13.395 1.00 84.88 211 GLU A N 1
ATOM 1539 C CA . GLU A 1 211 ? 9.775 -16.628 14.680 1.00 84.88 211 GLU A CA 1
ATOM 1540 C C . GLU A 1 211 ? 8.251 -16.870 14.688 1.00 84.88 211 GLU A C 1
ATOM 1542 O O . GLU A 1 211 ? 7.811 -18.021 14.647 1.00 84.88 211 GLU A O 1
ATOM 1547 N N . ASP A 1 212 ? 7.455 -15.807 14.755 1.00 80.50 212 ASP A N 1
ATOM 1548 C CA . ASP A 1 212 ? 5.996 -15.816 14.852 1.00 80.50 212 ASP A CA 1
ATOM 1549 C C . ASP A 1 212 ? 5.278 -15.485 13.530 1.00 80.50 212 ASP A C 1
ATOM 1551 O O . ASP A 1 212 ? 4.052 -15.360 13.511 1.00 80.50 212 ASP A O 1
ATOM 1555 N N . HIS A 1 213 ? 6.005 -15.379 12.413 1.00 82.25 213 HIS A N 1
ATOM 1556 C CA . HIS A 1 213 ? 5.442 -14.986 11.122 1.00 82.25 213 HIS A CA 1
ATOM 1557 C C . HIS A 1 213 ? 5.950 -15.830 9.946 1.00 82.25 213 HIS A C 1
ATOM 1559 O O . HIS A 1 213 ? 6.925 -16.577 10.031 1.00 82.25 213 HIS A O 1
ATOM 1565 N N . TYR A 1 214 ? 5.251 -15.721 8.814 1.00 90.38 214 TYR A N 1
ATOM 1566 C CA . TYR A 1 214 ? 5.624 -16.373 7.559 1.00 90.38 214 TYR A CA 1
ATOM 1567 C C . TYR A 1 214 ? 6.314 -15.395 6.615 1.00 90.38 214 TYR A C 1
ATOM 1569 O O . TYR A 1 214 ? 5.893 -14.248 6.477 1.00 90.38 214 TYR A O 1
ATOM 1577 N N . VAL A 1 215 ? 7.336 -15.874 5.907 1.00 88.12 215 VAL A N 1
ATOM 1578 C CA . VAL A 1 215 ? 8.108 -15.058 4.968 1.00 88.12 215 VAL A CA 1
ATOM 1579 C C . VAL A 1 215 ? 7.777 -15.451 3.530 1.00 88.12 215 VAL A C 1
ATOM 1581 O O . VAL A 1 215 ? 8.195 -16.496 3.031 1.00 88.12 215 VAL A O 1
ATOM 1584 N N . LEU A 1 216 ? 7.056 -14.576 2.827 1.00 89.44 216 LEU A N 1
ATOM 15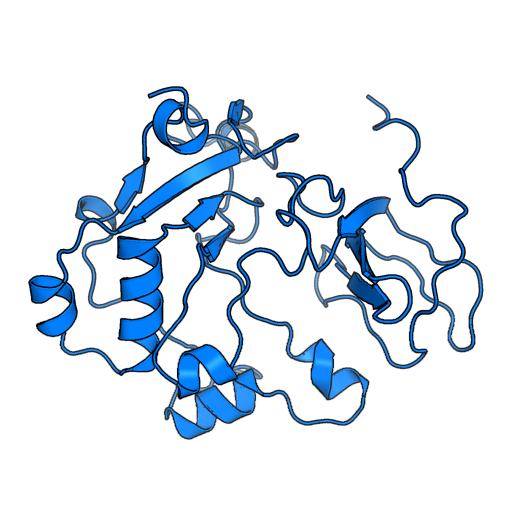85 C CA . LEU A 1 216 ? 6.851 -14.673 1.381 1.00 89.44 216 LEU A CA 1
ATOM 1586 C C . LEU A 1 216 ? 7.992 -13.948 0.655 1.00 89.44 216 LEU A C 1
ATOM 1588 O O . LEU A 1 216 ? 7.981 -12.731 0.477 1.00 89.44 216 LEU A O 1
ATOM 1592 N N . GLY A 1 217 ? 9.010 -14.708 0.247 1.00 88.88 217 GLY A N 1
ATOM 1593 C CA . GLY A 1 217 ? 10.240 -14.174 -0.341 1.00 88.88 217 GLY A CA 1
ATOM 1594 C C . GLY A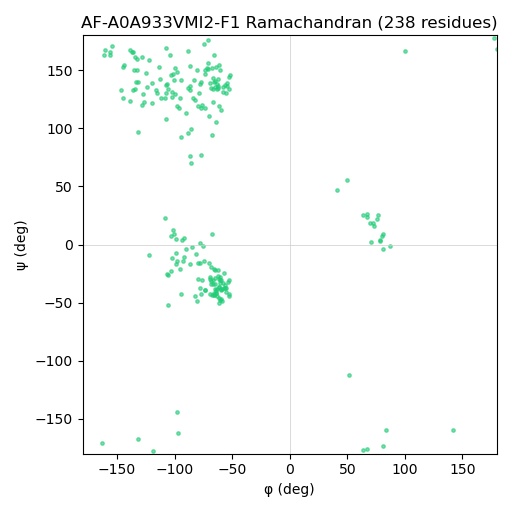 1 217 ? 10.048 -13.523 -1.715 1.00 88.88 217 GLY A C 1
ATOM 1595 O O . GLY A 1 217 ? 10.129 -14.189 -2.752 1.00 88.88 217 GLY A O 1
ATOM 1596 N N . LEU A 1 218 ? 9.861 -12.202 -1.745 1.00 91.88 218 LEU A N 1
ATOM 1597 C CA . LEU A 1 218 ? 9.802 -11.425 -2.988 1.00 91.88 218 LEU A CA 1
ATOM 1598 C C . LEU A 1 218 ? 11.196 -11.121 -3.567 1.00 91.88 218 LEU A C 1
ATOM 1600 O O . LEU A 1 218 ? 11.337 -11.053 -4.782 1.00 91.88 218 LEU A O 1
ATOM 1604 N N . ARG A 1 219 ? 12.221 -11.012 -2.713 1.00 89.62 219 ARG A N 1
ATOM 1605 C CA . ARG A 1 219 ? 13.580 -10.551 -3.052 1.00 89.62 219 ARG A CA 1
ATOM 1606 C C . ARG A 1 219 ? 14.235 -11.283 -4.226 1.00 89.62 219 ARG A C 1
ATOM 1608 O O . ARG A 1 219 ? 14.839 -10.637 -5.073 1.00 89.62 219 ARG A O 1
ATOM 1615 N N . ASP A 1 220 ? 14.140 -12.605 -4.280 1.00 90.69 220 ASP A N 1
ATOM 1616 C CA . ASP A 1 220 ? 14.950 -13.388 -5.223 1.00 90.69 220 ASP A CA 1
ATOM 1617 C C . ASP A 1 220 ? 14.279 -13.555 -6.596 1.00 90.69 220 ASP A C 1
ATOM 1619 O O . ASP A 1 220 ? 13.082 -13.325 -6.751 1.00 90.69 220 ASP A O 1
ATOM 1623 N N . GLY A 1 221 ? 15.022 -13.999 -7.611 1.00 88.00 221 GLY A N 1
ATOM 1624 C CA . GLY A 1 221 ? 14.459 -14.356 -8.924 1.00 88.00 221 GLY A CA 1
ATOM 1625 C C . GLY A 1 221 ? 14.121 -13.179 -9.849 1.00 88.00 221 GLY A C 1
ATOM 1626 O O . GLY A 1 221 ? 13.611 -13.403 -10.944 1.00 88.00 221 GLY A O 1
ATOM 1627 N N . VAL A 1 222 ? 14.424 -11.943 -9.444 1.00 92.75 222 VAL A N 1
ATOM 1628 C CA . VAL A 1 222 ? 14.316 -10.739 -10.280 1.00 92.75 222 VAL A CA 1
ATOM 1629 C C . VAL A 1 222 ? 15.566 -9.882 -10.083 1.00 92.75 222 VAL A C 1
ATOM 1631 O O . VAL A 1 222 ? 15.978 -9.620 -8.955 1.00 92.75 222 VAL A O 1
ATOM 1634 N N . ASP A 1 223 ? 16.166 -9.418 -11.181 1.00 93.62 223 ASP A N 1
ATOM 1635 C CA . ASP A 1 223 ? 17.233 -8.409 -11.151 1.00 93.62 223 ASP A CA 1
ATOM 1636 C C . ASP A 1 223 ? 16.610 -7.023 -10.919 1.00 93.62 223 ASP A C 1
ATOM 1638 O O . ASP A 1 223 ? 16.408 -6.245 -11.852 1.00 93.62 223 ASP A O 1
ATOM 1642 N N . TRP A 1 224 ? 16.224 -6.740 -9.672 1.00 92.81 224 TRP A N 1
ATOM 1643 C CA . TRP A 1 224 ? 15.501 -5.516 -9.305 1.00 92.81 224 TRP A CA 1
ATOM 1644 C C . TRP A 1 224 ? 16.232 -4.239 -9.717 1.00 92.81 224 TRP A C 1
ATOM 1646 O O . TRP A 1 224 ? 15.586 -3.282 -10.131 1.00 92.81 224 TRP A O 1
ATOM 1656 N N . ALA A 1 225 ? 17.567 -4.239 -9.663 1.00 90.94 225 ALA A N 1
ATOM 1657 C CA . ALA A 1 225 ? 18.383 -3.085 -10.031 1.00 90.94 225 ALA A CA 1
ATOM 1658 C C . ALA A 1 225 ? 18.261 -2.724 -11.519 1.00 90.94 225 ALA A C 1
ATOM 1660 O O . ALA A 1 225 ? 18.406 -1.560 -11.880 1.00 90.94 225 ALA A O 1
ATOM 1661 N N . ARG A 1 226 ? 17.994 -3.709 -12.386 1.00 94.69 226 ARG A N 1
ATOM 1662 C CA . ARG A 1 226 ? 17.841 -3.494 -13.833 1.00 94.69 226 ARG A CA 1
ATOM 1663 C C . ARG A 1 226 ? 16.400 -3.510 -14.316 1.00 94.69 226 ARG A C 1
ATOM 1665 O O . ARG A 1 226 ? 16.123 -2.997 -15.393 1.00 94.69 226 ARG A O 1
ATOM 1672 N N . ARG A 1 227 ? 15.504 -4.153 -13.570 1.00 96.12 227 ARG A N 1
ATOM 1673 C CA . ARG A 1 227 ? 14.117 -4.392 -13.985 1.00 96.12 227 ARG A CA 1
ATOM 1674 C C . ARG A 1 227 ? 13.116 -3.458 -13.326 1.00 96.12 227 ARG A C 1
ATOM 1676 O O . ARG A 1 227 ? 11.968 -3.447 -13.749 1.00 96.12 227 ARG A O 1
ATOM 1683 N N . LEU A 1 228 ? 13.496 -2.692 -12.308 1.00 95.19 228 LEU A N 1
ATOM 1684 C CA . LEU A 1 228 ? 12.601 -1.710 -11.709 1.00 95.19 228 LEU A CA 1
ATOM 1685 C C . LEU A 1 228 ? 12.839 -0.336 -12.333 1.00 95.19 228 LEU A C 1
ATOM 1687 O O . LEU A 1 228 ? 13.959 0.168 -12.330 1.00 95.19 228 LEU A O 1
ATOM 1691 N N . ARG A 1 229 ? 11.775 0.280 -12.847 1.00 95.50 229 ARG A N 1
ATOM 1692 C CA . ARG A 1 229 ? 11.823 1.628 -13.426 1.00 95.50 229 ARG A CA 1
ATOM 1693 C C . ARG A 1 229 ? 10.806 2.546 -12.767 1.00 95.50 229 ARG A C 1
ATOM 1695 O O . ARG A 1 229 ? 9.722 2.103 -12.392 1.00 95.50 229 ARG A O 1
ATOM 1702 N N . VAL A 1 230 ? 11.136 3.830 -12.675 1.00 95.69 230 VAL A N 1
ATOM 1703 C CA . VAL A 1 230 ? 10.177 4.879 -12.312 1.00 95.69 230 VAL A CA 1
ATOM 1704 C C . VAL A 1 230 ? 9.440 5.301 -13.582 1.00 95.69 230 VAL A C 1
ATOM 1706 O O . VAL A 1 230 ? 10.065 5.620 -14.591 1.00 95.69 230 VAL A O 1
ATOM 1709 N N . VAL A 1 231 ? 8.113 5.254 -13.551 1.00 97.31 231 VAL A N 1
ATOM 1710 C CA . VAL A 1 231 ? 7.256 5.742 -14.636 1.00 97.31 231 VAL A CA 1
ATOM 1711 C C . VAL A 1 231 ? 7.195 7.265 -14.559 1.00 97.31 231 VAL A C 1
ATOM 1713 O O . VAL A 1 231 ? 7.094 7.821 -13.464 1.00 97.31 231 VAL A O 1
ATOM 1716 N N . ASP A 1 232 ? 7.240 7.935 -15.715 1.00 96.56 232 ASP A N 1
ATOM 1717 C CA . ASP A 1 232 ? 7.153 9.395 -15.769 1.00 96.56 232 ASP A CA 1
ATOM 1718 C C . ASP A 1 232 ? 5.870 9.888 -15.064 1.00 96.56 232 ASP A C 1
ATOM 1720 O O . ASP A 1 232 ? 4.778 9.373 -15.348 1.00 96.56 232 ASP A O 1
ATOM 1724 N N . PRO A 1 233 ? 5.965 10.868 -14.144 1.00 95.75 233 PRO A N 1
ATOM 1725 C CA . PRO A 1 233 ? 4.805 11.420 -13.458 1.00 95.75 233 PRO A CA 1
ATOM 1726 C C . PRO A 1 233 ? 3.682 11.903 -14.385 1.00 95.75 233 PRO A C 1
ATOM 1728 O O . PRO A 1 233 ? 2.521 11.815 -13.985 1.00 95.75 233 PRO A O 1
ATOM 1731 N N . CYS A 1 234 ? 3.979 12.373 -15.607 1.00 96.31 234 CYS A N 1
ATOM 1732 C CA . CYS A 1 234 ? 2.934 12.821 -16.532 1.00 96.31 234 CYS A CA 1
ATOM 1733 C C . CYS A 1 234 ? 2.007 11.682 -16.972 1.00 96.31 234 CYS A C 1
ATOM 1735 O O . CYS A 1 234 ? 0.801 11.899 -17.071 1.00 96.31 234 CYS A O 1
ATOM 1737 N N . VAL A 1 235 ? 2.533 10.458 -17.109 1.00 96.19 235 VAL A N 1
ATOM 1738 C CA . VAL A 1 235 ? 1.740 9.266 -17.465 1.00 96.19 235 VAL A CA 1
ATOM 1739 C C . VAL A 1 235 ? 0.755 8.940 -16.349 1.00 96.19 235 VAL A C 1
ATOM 1741 O O . VAL A 1 235 ? -0.415 8.650 -16.582 1.00 96.19 235 VAL A O 1
ATOM 1744 N N . THR A 1 236 ? 1.222 9.006 -15.102 1.00 94.81 236 THR A N 1
ATOM 1745 C CA . THR A 1 236 ? 0.382 8.788 -13.918 1.00 94.81 236 THR A CA 1
ATOM 1746 C C . THR A 1 236 ? -0.667 9.890 -13.751 1.00 94.81 236 THR A C 1
ATOM 1748 O O . THR A 1 236 ? -1.768 9.627 -13.275 1.00 94.81 236 THR A O 1
ATOM 1751 N N . ALA A 1 237 ? -0.335 11.124 -14.127 1.00 93.88 237 ALA A N 1
ATOM 1752 C CA . ALA A 1 237 ? -1.251 12.259 -14.088 1.00 93.88 237 ALA A CA 1
ATOM 1753 C C . ALA A 1 237 ? -2.201 12.326 -15.300 1.00 93.88 237 ALA A C 1
ATOM 1755 O O . ALA A 1 237 ? -3.099 13.166 -15.309 1.00 93.88 237 ALA A O 1
ATOM 1756 N N . GLY A 1 238 ? -2.006 11.486 -16.325 1.00 93.56 238 GLY A N 1
ATOM 1757 C CA . GLY A 1 238 ? -2.750 11.554 -17.586 1.00 93.56 238 GLY A CA 1
ATOM 1758 C C . GLY A 1 238 ? -2.512 12.853 -18.364 1.00 93.56 238 GLY A C 1
ATOM 1759 O O . GLY A 1 238 ? -3.386 13.305 -19.102 1.00 93.56 238 GLY A O 1
ATOM 1760 N N . THR A 1 239 ? -1.360 13.493 -18.156 1.00 95.38 239 THR A N 1
ATOM 1761 C CA . THR A 1 239 ? -0.949 14.722 -18.856 1.00 95.38 239 THR A CA 1
ATOM 1762 C C . THR A 1 239 ? 0.005 14.445 -20.020 1.00 95.38 239 THR A C 1
ATOM 1764 O O . THR A 1 239 ? 0.304 15.351 -20.799 1.00 95.38 239 THR A O 1
ATOM 1767 N N . CYS A 1 240 ? 0.432 13.188 -20.142 1.00 92.88 240 CYS A N 1
ATOM 1768 C CA . CYS A 1 240 ? 1.000 12.510 -21.296 1.00 92.88 240 CYS A CA 1
ATOM 1769 C C . CYS A 1 240 ? 0.528 11.033 -21.225 1.00 92.88 240 CYS A C 1
ATOM 1771 O O . CYS A 1 240 ? 0.696 10.324 -22.233 1.00 92.88 240 CYS A O 1
#

Mean predicted aligned error: 4.04 Å

Secondary structure (DSSP, 8-state):
----S-TTTT------TT----SSTT--EEEEETTTTEEEEEES--B--TTS---B-SEEEEEETTTTSBS-SSSTT-B-TTTT-B-HHHHHHT---SPEEEEES-B-S-B-TT-SS---BGGGGTS-STTSPPBT-EEEE---HHHHHHS---HHHHHHHHHHHHT-EEEEEE-SSS-EE-B--THHHHTTT---HHHHHHHHTTPPEETTEE----SSSS-HHHHEEEPPHHHHHT--